Protein AF-M1ZNU7-F1 (afdb_monomer_lite)

Organism: NCBI:txid1232189

Secondary structure (DSSP, 8-state):
------------------SS--EEEEEES-TT-HHHHHTTSTT-TTTTT-TTTTSS-EEEEE-TTHHHH-HHHHHHHHHH---SSS-EEEEEPTTSSS---GGGS-HHHHHHHHHHHHHHHHHHT--EEEEEESS-TT-HHHHHHHHTSTT--EEEEEESS-TTTTTT-EEEETTEEEEE--EEEBTTTB-HHHHHHHHHHHHHTTTT-TTSGGGEEEEEE-TTT--HHHHHHHHHHHHHH--

Sequence (243 aa):
AFPSSPMAQKSSSNITNKKNVHYVTFIMSDGDNQQWNLGTNYGSPKWYGSPYRGNFNLGWSLSPSLYYLAPTVFNLYYKSASHGSTNDYFIVSPSGNGYMYPSKYDKNALGAYINTLDDYMKKVDEKYVAIIDDSSFYNNKLWDNFTAKPNIQGLFYLDYRKHNNYHGEIIWSNNKPIVSCRDLLWNNLESEDELVKNINKRINSGETDIHNPNSYTFVYVHVWSKNLNNIEDTVNKLKKILK

Foldseek 3Di:
DPDLFFAEADDDPPDDPDFLAQAEAEEEADQLPVCCLVPAACCPCFHNVPPCQQVAAHEYAHALLCSVVPVPSVCSCRVSWHDDPYTYDYAHHEAFNHHDALVPDDPVCSLVRLVVRLVSCRRHVHAEGEYEHAPCLVVLVSCLSNLVRPSHQEYEAAYNVGGQPVQQDWDDHVNHIHTGANEEPDPPGDALVRVLVVLVVLSVVSLRGPVDSSSYHYYYYHSVGHGSVRVVVSVVSNVVVVD

InterPro domains:
  IPR025832 GxGYxYP putative glycoside hydrolase, C-terminal [PF14323] (20-240)
  IPR038410 GxGYxYP putative glycoside hydrolase, C-terminal domain superfamily [G3DSA:3.20.20.490] (6-243)

Structure (mmCIF, N/CA/C/O backbone):
data_AF-M1ZNU7-F1
#
_entry.id   AF-M1ZNU7-F1
#
loop_
_atom_site.group_PDB
_atom_site.id
_atom_site.type_symbol
_atom_site.label_atom_id
_atom_site.label_alt_id
_atom_site.label_comp_id
_atom_site.label_asym_id
_atom_site.label_entity_id
_atom_site.label_seq_id
_atom_site.pdbx_PDB_ins_code
_atom_site.Cartn_x
_atom_site.Cartn_y
_atom_site.Cartn_z
_atom_site.occupancy
_atom_site.B_iso_or_equiv
_atom_site.auth_seq_id
_atom_site.auth_comp_id
_atom_site.auth_asym_id
_atom_site.auth_atom_id
_atom_site.pdbx_PDB_model_num
ATOM 1 N N . ALA A 1 1 ? 30.200 -3.872 -8.885 1.00 63.66 1 ALA A N 1
ATOM 2 C CA . ALA A 1 1 ? 28.886 -3.581 -8.274 1.00 63.66 1 ALA A CA 1
ATOM 3 C C . ALA A 1 1 ? 28.689 -4.505 -7.075 1.00 63.66 1 ALA A C 1
ATOM 5 O O . ALA A 1 1 ? 29.215 -5.614 -7.118 1.00 63.66 1 ALA A O 1
ATOM 6 N N . PHE A 1 2 ? 27.991 -4.072 -6.018 1.00 67.69 2 PHE A N 1
ATOM 7 C CA . PHE A 1 2 ? 27.570 -4.992 -4.950 1.00 67.69 2 PHE A CA 1
ATOM 8 C C . PHE A 1 2 ? 26.665 -6.083 -5.555 1.00 67.69 2 PHE A C 1
ATOM 10 O O . PHE A 1 2 ? 25.845 -5.751 -6.412 1.00 67.69 2 PHE A O 1
ATOM 17 N N . PRO A 1 3 ? 26.812 -7.364 -5.174 1.00 76.06 3 PRO A N 1
ATOM 18 C CA . PRO A 1 3 ? 26.020 -8.432 -5.768 1.00 76.06 3 PRO A CA 1
ATOM 19 C C . PRO A 1 3 ? 24.553 -8.334 -5.331 1.00 76.06 3 PRO A C 1
ATOM 21 O O . PRO A 1 3 ? 24.245 -8.407 -4.142 1.00 76.06 3 PRO A O 1
ATOM 24 N N . SER A 1 4 ? 23.648 -8.228 -6.300 1.00 80.88 4 SER A N 1
ATOM 25 C CA . SER A 1 4 ? 22.203 -8.349 -6.094 1.00 80.88 4 SER A CA 1
ATOM 26 C C . SER A 1 4 ? 21.821 -9.833 -6.157 1.00 80.88 4 SER A C 1
ATOM 28 O O . SER A 1 4 ? 21.692 -10.411 -7.236 1.00 80.88 4 SER A O 1
ATOM 30 N N . SER A 1 5 ? 21.704 -10.478 -4.992 1.00 86.62 5 SER A N 1
ATOM 31 C CA . SER A 1 5 ? 21.210 -11.864 -4.869 1.00 86.62 5 SER A CA 1
ATOM 32 C C . SER A 1 5 ? 19.702 -11.862 -4.633 1.00 86.62 5 SER A C 1
ATOM 34 O O . SER A 1 5 ? 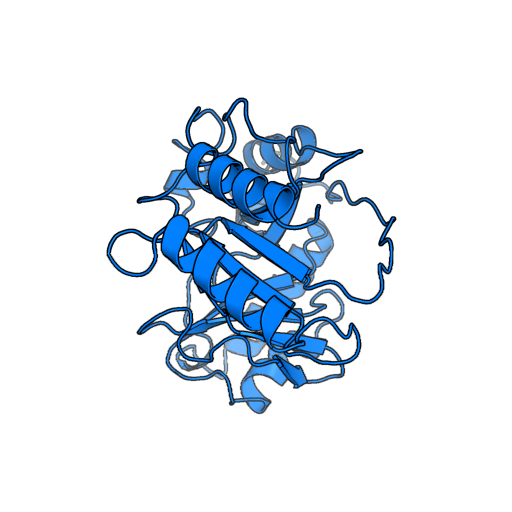19.231 -10.913 -4.012 1.00 86.62 5 SER A O 1
ATOM 36 N N . PRO A 1 6 ? 18.916 -12.834 -5.131 1.00 92.12 6 PRO A N 1
ATOM 37 C CA . PRO A 1 6 ? 17.484 -12.883 -4.844 1.00 92.12 6 PRO A CA 1
ATOM 38 C C . PRO A 1 6 ? 17.207 -12.842 -3.338 1.00 92.12 6 PRO A C 1
ATOM 40 O O . PRO A 1 6 ? 17.932 -13.450 -2.549 1.00 92.12 6 PRO A O 1
ATOM 43 N N . MET A 1 7 ? 16.167 -12.116 -2.953 1.00 92.75 7 MET A N 1
ATOM 44 C CA . MET A 1 7 ? 15.778 -11.862 -1.576 1.00 92.75 7 MET A CA 1
ATOM 45 C C . MET A 1 7 ? 14.346 -12.327 -1.361 1.00 92.75 7 MET A C 1
ATOM 47 O O . MET A 1 7 ? 13.485 -12.099 -2.201 1.00 92.75 7 MET A O 1
ATOM 51 N N . ALA A 1 8 ? 14.102 -12.972 -0.225 1.00 93.94 8 ALA A N 1
ATOM 52 C CA . ALA A 1 8 ? 12.761 -13.323 0.217 1.00 93.94 8 ALA A CA 1
ATOM 53 C C . ALA A 1 8 ? 12.373 -12.412 1.382 1.00 93.94 8 ALA A C 1
ATOM 55 O O . ALA A 1 8 ? 13.175 -12.216 2.305 1.00 93.94 8 ALA A O 1
ATOM 56 N N . GLN A 1 9 ? 11.160 -11.863 1.349 1.00 93.94 9 GLN A N 1
ATOM 57 C CA . GLN A 1 9 ? 10.642 -11.113 2.485 1.00 93.94 9 GLN A CA 1
ATOM 58 C C . GLN A 1 9 ? 10.210 -12.070 3.598 1.00 93.94 9 GLN A C 1
ATOM 60 O O . GLN A 1 9 ? 9.794 -13.208 3.360 1.00 93.94 9 GLN A O 1
ATOM 65 N N . LYS A 1 10 ? 10.293 -11.612 4.849 1.00 91.44 10 LYS A N 1
ATOM 66 C CA . LYS A 1 10 ? 9.770 -12.388 5.977 1.00 91.44 10 LYS A CA 1
ATOM 67 C C . LYS A 1 10 ? 8.249 -12.347 5.905 1.00 91.44 10 LYS A C 1
ATOM 69 O O . LYS A 1 10 ? 7.654 -11.297 6.100 1.00 91.44 10 LYS A O 1
ATOM 74 N N . SER A 1 11 ? 7.618 -13.481 5.634 1.00 78.06 11 SER A N 1
ATOM 75 C CA . SER A 1 11 ? 6.162 -13.594 5.642 1.00 78.06 11 SER A CA 1
ATOM 76 C C . SER A 1 11 ? 5.729 -14.703 6.594 1.00 78.06 11 SER A C 1
ATOM 78 O O . SER A 1 11 ? 6.332 -15.775 6.634 1.00 78.06 11 SER A O 1
ATOM 80 N N . SER A 1 12 ? 4.690 -14.444 7.392 1.00 69.69 12 SER A N 1
ATOM 81 C CA . SER A 1 12 ? 4.023 -15.483 8.179 1.00 69.69 12 SER A CA 1
ATOM 82 C C . SER A 1 12 ? 2.744 -15.908 7.462 1.00 69.69 12 SER A C 1
ATOM 84 O O . SER A 1 12 ? 1.901 -15.063 7.162 1.00 69.69 12 SER A O 1
ATOM 86 N N . SER A 1 13 ? 2.565 -17.205 7.233 1.00 59.66 13 SER A N 1
ATOM 87 C CA . SER A 1 13 ? 1.393 -17.775 6.553 1.00 59.66 13 SER A CA 1
ATOM 88 C C . SER A 1 13 ? 0.215 -18.093 7.484 1.00 59.66 13 SER A C 1
ATOM 90 O O . SER A 1 13 ? -0.786 -18.651 7.036 1.00 59.66 13 SER A O 1
ATOM 92 N N . ASN A 1 14 ? 0.290 -17.728 8.768 1.00 62.50 14 ASN A N 1
ATOM 93 C CA . ASN A 1 14 ? -0.763 -18.024 9.741 1.00 62.50 14 ASN A CA 1
ATOM 94 C C . ASN A 1 14 ? -1.936 -17.041 9.623 1.00 62.50 14 ASN A C 1
ATOM 96 O O . ASN A 1 14 ? -2.169 -16.206 10.498 1.00 62.50 14 ASN A O 1
ATOM 100 N N . ILE A 1 15 ? -2.700 -17.153 8.537 1.00 66.88 15 ILE A N 1
ATOM 101 C CA . ILE A 1 15 ? -3.972 -16.447 8.385 1.00 66.88 15 ILE A CA 1
ATOM 102 C C . ILE A 1 15 ? -4.995 -17.141 9.285 1.00 66.88 15 ILE A C 1
ATOM 104 O O . ILE A 1 15 ? -5.501 -18.219 8.978 1.00 66.88 15 ILE A O 1
ATOM 108 N N . THR A 1 16 ? -5.308 -16.532 10.428 1.00 68.69 16 THR A N 1
ATOM 109 C CA . THR A 1 16 ? -6.455 -16.967 11.230 1.00 68.69 16 THR A CA 1
ATOM 110 C C . THR A 1 16 ? -7.719 -16.396 10.591 1.00 68.69 16 THR A C 1
ATOM 112 O O . THR A 1 16 ? -7.984 -15.195 10.694 1.00 68.69 16 THR A O 1
ATOM 115 N N . ASN A 1 17 ? -8.505 -17.250 9.929 1.00 74.62 17 ASN A N 1
ATOM 116 C CA . ASN A 1 17 ? -9.824 -16.891 9.401 1.00 74.62 17 ASN A CA 1
ATOM 117 C C . ASN A 1 17 ? -10.815 -16.728 10.559 1.00 74.62 17 ASN A C 1
ATOM 119 O O . ASN A 1 17 ? -11.587 -17.632 10.885 1.00 74.62 17 ASN A O 1
ATOM 123 N N . LYS A 1 18 ? -10.757 -15.571 11.218 1.00 87.31 18 LYS A N 1
ATOM 124 C CA . LYS A 1 18 ? -11.746 -15.171 12.211 1.00 87.31 18 LYS A CA 1
ATOM 125 C C . LYS A 1 18 ? -13.029 -14.821 11.465 1.00 87.31 18 LYS A C 1
ATOM 127 O O . LYS A 1 18 ? -13.019 -14.007 10.553 1.00 87.31 18 LYS A O 1
ATOM 132 N N . LYS A 1 19 ? -14.128 -15.468 11.841 1.00 89.62 19 LYS A N 1
ATOM 133 C CA . LYS A 1 19 ? -15.465 -15.128 11.341 1.00 89.62 19 LYS A CA 1
ATOM 134 C C . LYS A 1 19 ? -16.020 -13.943 12.126 1.00 89.62 19 LYS A C 1
ATOM 136 O O . LYS A 1 19 ? -15.622 -13.746 13.273 1.00 89.62 19 LYS A O 1
ATOM 141 N N . ASN A 1 20 ? -16.973 -13.222 11.537 1.00 91.81 20 ASN A N 1
ATOM 142 C CA . ASN A 1 20 ? -17.677 -12.104 12.172 1.00 91.81 20 ASN A CA 1
ATOM 143 C C . ASN A 1 20 ? -16.723 -10.986 12.626 1.00 91.81 20 ASN A C 1
ATOM 145 O O . ASN A 1 20 ? -16.854 -10.449 13.725 1.00 91.81 20 ASN A O 1
ATOM 149 N N . VAL A 1 21 ? -15.746 -10.644 11.783 1.00 93.31 21 VAL A N 1
ATOM 150 C CA . VAL A 1 21 ? -14.809 -9.540 12.023 1.00 93.31 21 VAL A CA 1
ATOM 151 C C . VAL A 1 21 ? -14.714 -8.648 10.794 1.00 93.31 21 VAL A C 1
ATOM 153 O O . VAL A 1 21 ? -14.898 -9.100 9.668 1.00 93.31 21 VAL A O 1
ATOM 156 N N . HIS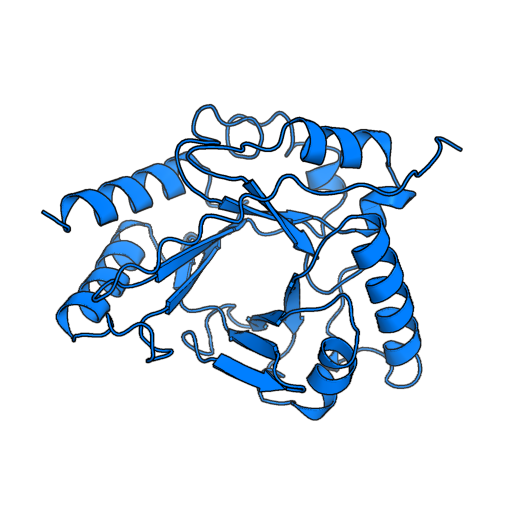 A 1 22 ? -14.376 -7.384 11.020 1.00 95.69 22 HIS A N 1
ATOM 157 C CA . HIS A 1 22 ? -13.994 -6.463 9.959 1.00 95.69 22 HIS A CA 1
ATOM 158 C C . HIS A 1 22 ? -12.465 -6.433 9.850 1.00 95.69 22 HIS A C 1
ATOM 160 O O . HIS A 1 22 ? -11.776 -6.138 10.831 1.00 95.69 22 HIS A O 1
ATOM 166 N N . TYR A 1 23 ? -11.923 -6.769 8.683 1.00 96.25 23 TYR A N 1
ATOM 167 C CA . TYR A 1 23 ? -10.482 -6.816 8.453 1.00 96.25 23 TYR A CA 1
ATOM 168 C C . TYR A 1 23 ? -9.954 -5.440 8.055 1.00 96.25 23 TYR A C 1
ATOM 170 O O . TYR A 1 23 ? -10.482 -4.797 7.152 1.00 96.25 23 TYR A O 1
ATOM 178 N N . VAL A 1 24 ? -8.877 -5.003 8.705 1.00 97.38 24 VAL A N 1
ATOM 179 C CA . VAL A 1 24 ? -8.227 -3.717 8.432 1.00 97.38 24 VAL A CA 1
ATOM 180 C C . VAL A 1 24 ? -6.754 -3.957 8.133 1.00 97.38 24 VAL A C 1
ATOM 182 O O . VAL A 1 24 ? -6.086 -4.685 8.869 1.00 97.38 24 VAL A O 1
ATOM 185 N N . THR A 1 25 ? -6.246 -3.332 7.073 1.00 97.50 25 THR A N 1
ATOM 186 C CA . THR A 1 25 ? -4.809 -3.256 6.789 1.00 97.50 25 THR A CA 1
ATOM 187 C C . THR A 1 25 ? -4.370 -1.804 6.651 1.00 97.50 25 THR A C 1
ATOM 189 O O . THR A 1 25 ? -5.127 -0.969 6.154 1.00 97.50 25 THR A O 1
ATOM 192 N N . PHE A 1 26 ? -3.145 -1.513 7.082 1.00 98.69 26 PHE A N 1
ATOM 193 C CA . PHE A 1 26 ? -2.510 -0.203 6.968 1.00 98.69 26 PHE A CA 1
ATOM 194 C C . PHE A 1 26 ? -1.308 -0.321 6.041 1.00 98.69 26 PHE A C 1
ATOM 196 O O . PHE A 1 26 ? -0.507 -1.241 6.205 1.00 98.69 26 PHE A O 1
ATOM 203 N N . ILE A 1 27 ? -1.166 0.609 5.098 1.00 98.75 27 ILE A N 1
ATOM 204 C CA . ILE A 1 27 ? -0.006 0.671 4.203 1.00 98.75 27 ILE A CA 1
ATOM 205 C C . ILE A 1 27 ? 0.616 2.063 4.285 1.00 98.75 27 ILE A C 1
ATOM 207 O O . ILE A 1 27 ? -0.053 3.062 4.022 1.00 98.75 27 ILE A O 1
ATOM 211 N N . MET A 1 28 ? 1.898 2.115 4.645 1.00 98.50 28 MET A N 1
ATOM 212 C CA . MET A 1 28 ? 2.699 3.340 4.668 1.00 98.50 28 MET A CA 1
ATOM 213 C C . MET A 1 28 ? 3.019 3.814 3.247 1.00 98.50 28 MET A C 1
ATOM 215 O O . MET A 1 28 ? 3.477 3.020 2.418 1.00 98.50 28 MET A O 1
ATOM 219 N N . SER A 1 29 ? 2.790 5.102 2.983 1.00 98.25 29 SER A N 1
ATOM 220 C CA . SER A 1 29 ? 3.003 5.744 1.680 1.00 98.25 29 SER A CA 1
ATOM 221 C C . SER A 1 29 ? 4.477 6.012 1.340 1.00 98.25 29 SER A C 1
ATOM 223 O O . SER A 1 29 ? 5.373 5.705 2.124 1.00 98.25 29 SER A O 1
ATOM 225 N N . ASP A 1 30 ? 4.705 6.601 0.160 1.00 97.56 30 ASP A N 1
ATOM 226 C CA . ASP A 1 30 ? 5.963 7.224 -0.296 1.00 97.56 30 ASP A CA 1
ATOM 227 C C . ASP A 1 30 ? 7.173 6.294 -0.491 1.00 97.56 30 ASP A C 1
ATOM 229 O O . ASP A 1 30 ? 8.301 6.756 -0.676 1.00 97.56 30 ASP A O 1
ATOM 233 N N . GLY A 1 31 ? 6.975 4.977 -0.535 1.00 97.38 31 GLY A N 1
ATOM 234 C CA . GLY A 1 31 ? 8.039 4.010 -0.816 1.00 97.38 31 GLY A CA 1
ATOM 235 C C . GLY A 1 31 ? 8.655 4.103 -2.217 1.00 97.38 31 GLY A C 1
ATOM 236 O O . GLY A 1 31 ? 9.666 3.457 -2.498 1.00 97.38 31 GLY A O 1
ATOM 237 N N . ASP A 1 32 ? 8.058 4.868 -3.132 1.00 97.69 32 ASP A N 1
ATOM 238 C CA . ASP A 1 32 ? 8.605 5.217 -4.449 1.00 97.69 32 ASP A CA 1
ATOM 239 C C . ASP A 1 32 ? 9.703 6.287 -4.352 1.00 97.69 32 ASP A C 1
ATOM 241 O O . ASP A 1 32 ? 10.626 6.313 -5.176 1.00 97.69 32 ASP A O 1
ATOM 245 N N . ASN A 1 33 ? 9.677 7.096 -3.290 1.00 97.25 33 ASN A N 1
ATOM 246 C CA . ASN A 1 33 ? 10.630 8.163 -3.049 1.00 97.25 33 ASN A CA 1
ATOM 247 C C . ASN A 1 33 ? 11.961 7.618 -2.505 1.00 97.25 33 ASN A C 1
ATOM 249 O O . ASN A 1 33 ? 12.146 7.378 -1.308 1.00 97.25 33 ASN A O 1
ATOM 253 N N . GLN A 1 34 ? 12.946 7.491 -3.396 1.00 95.75 34 GLN A N 1
ATOM 254 C CA . GLN A 1 34 ? 14.269 6.978 -3.035 1.00 95.75 34 GLN A CA 1
ATOM 255 C C . GLN A 1 34 ? 15.010 7.876 -2.037 1.00 95.75 34 GLN A C 1
ATOM 257 O O . GLN A 1 34 ? 15.764 7.360 -1.218 1.00 95.75 34 GLN A O 1
ATOM 262 N N . GLN A 1 35 ? 14.771 9.194 -2.034 1.00 96.00 35 GLN A N 1
ATOM 263 C CA . GLN A 1 35 ? 15.365 10.089 -1.034 1.00 96.00 35 GLN A CA 1
ATOM 264 C C . GLN A 1 35 ? 14.886 9.735 0.377 1.00 96.00 35 GLN A C 1
ATOM 266 O O . GLN A 1 35 ? 15.660 9.796 1.331 1.00 96.00 35 GLN A O 1
ATOM 271 N N . TRP A 1 36 ? 13.618 9.351 0.522 1.00 96.69 36 TRP A N 1
ATOM 272 C CA . TRP A 1 36 ? 13.076 8.934 1.809 1.00 96.69 36 TRP A CA 1
ATOM 273 C C . TRP A 1 36 ? 13.643 7.577 2.236 1.00 96.69 36 TRP A C 1
ATOM 275 O O . TRP A 1 36 ? 14.168 7.460 3.346 1.00 96.69 36 TRP A O 1
ATOM 285 N N . ASN A 1 37 ? 13.642 6.593 1.328 1.00 96.44 37 ASN A N 1
ATOM 286 C CA . ASN A 1 37 ? 14.163 5.247 1.590 1.00 96.44 37 ASN A CA 1
ATOM 287 C C . ASN A 1 37 ? 15.656 5.234 1.949 1.00 96.44 37 ASN A C 1
ATOM 289 O O . ASN A 1 37 ? 16.057 4.501 2.855 1.00 96.44 37 ASN A O 1
ATOM 293 N N . LEU A 1 38 ? 16.467 6.029 1.242 1.00 96.50 38 LEU A N 1
ATOM 294 C CA . LEU A 1 38 ? 17.917 6.142 1.440 1.00 96.50 38 LEU A CA 1
ATOM 295 C C . LEU A 1 38 ? 18.300 7.129 2.550 1.00 96.50 38 LEU A C 1
ATOM 297 O O . LEU A 1 38 ? 19.444 7.132 2.998 1.00 96.50 38 LEU A O 1
ATOM 301 N N . GLY A 1 39 ? 17.367 7.989 2.953 1.00 95.44 39 GLY A N 1
ATOM 302 C CA . GLY A 1 39 ? 17.594 9.060 3.909 1.00 95.44 39 GLY A CA 1
ATOM 303 C C . GLY A 1 39 ? 16.881 8.808 5.229 1.00 95.44 39 GLY A C 1
ATOM 304 O O . GLY A 1 39 ? 17.301 8.001 6.055 1.00 95.44 39 GLY A O 1
ATOM 305 N N . THR A 1 40 ? 15.818 9.572 5.464 1.00 93.75 40 THR A N 1
ATOM 306 C CA . THR A 1 40 ? 15.243 9.744 6.800 1.00 93.75 40 THR A CA 1
ATOM 307 C C . THR A 1 40 ? 14.341 8.602 7.257 1.00 93.75 40 THR A C 1
ATOM 309 O O . THR A 1 40 ? 14.003 8.582 8.434 1.00 93.75 40 THR A O 1
ATOM 312 N N . ASN A 1 41 ? 13.941 7.654 6.404 1.00 97.31 41 ASN A N 1
ATOM 313 C CA . ASN A 1 41 ? 12.986 6.618 6.803 1.00 97.31 41 ASN A CA 1
ATOM 314 C C . ASN A 1 41 ? 13.569 5.607 7.809 1.00 97.31 41 ASN A C 1
ATOM 316 O O . ASN A 1 41 ? 13.102 5.529 8.948 1.00 97.31 41 ASN A O 1
ATOM 320 N N . TYR A 1 42 ? 14.609 4.866 7.404 1.00 97.38 42 TYR A N 1
ATOM 321 C CA . TYR A 1 42 ? 15.082 3.658 8.097 1.00 97.38 42 TYR A CA 1
ATOM 322 C C . TYR A 1 42 ? 15.349 3.856 9.598 1.00 97.38 42 TYR A C 1
ATOM 324 O O . TYR A 1 42 ? 14.925 3.048 10.420 1.00 97.38 42 TYR A O 1
ATOM 332 N N . GLY A 1 43 ? 16.050 4.935 9.959 1.00 96.81 43 GLY A N 1
ATOM 333 C CA . GLY A 1 43 ? 16.434 5.232 11.343 1.00 96.81 43 GLY A CA 1
ATOM 334 C C . GLY A 1 43 ? 15.482 6.165 12.094 1.00 96.81 43 GLY A C 1
ATOM 335 O O . GLY A 1 43 ? 15.742 6.484 13.252 1.00 96.81 43 GLY A O 1
ATOM 336 N N . SER A 1 44 ? 14.410 6.656 11.465 1.00 97.69 44 SER A N 1
ATOM 337 C CA . SER A 1 44 ? 13.547 7.657 12.096 1.00 97.69 44 SER A CA 1
ATOM 338 C C . SER A 1 44 ? 12.657 7.039 13.173 1.00 97.69 44 SER A C 1
ATOM 340 O O . SER A 1 44 ? 11.915 6.101 12.873 1.00 97.69 44 SER A O 1
ATOM 342 N N . PRO A 1 45 ? 12.600 7.625 14.386 1.00 97.81 45 PRO A N 1
ATOM 343 C CA . PRO A 1 45 ? 11.693 7.170 15.439 1.00 97.81 45 PRO A CA 1
ATOM 344 C C . PRO A 1 45 ? 10.211 7.410 15.099 1.00 97.81 45 PRO A C 1
ATOM 346 O O . PRO A 1 45 ? 9.330 6.923 15.805 1.00 97.81 45 PRO A O 1
ATOM 349 N N . LYS A 1 46 ? 9.917 8.153 14.021 1.00 97.75 46 LYS A N 1
ATOM 350 C CA . LYS A 1 46 ? 8.553 8.360 13.516 1.00 97.75 46 LYS A CA 1
ATOM 351 C C . LYS A 1 46 ? 8.070 7.191 12.651 1.00 97.75 46 LYS A C 1
ATOM 353 O O . LYS A 1 46 ? 6.877 6.901 12.642 1.00 97.75 46 LYS A O 1
ATOM 358 N N . TRP A 1 47 ? 8.974 6.551 11.908 1.00 97.94 47 TRP A N 1
ATOM 359 C CA . TRP A 1 47 ? 8.626 5.582 10.866 1.00 97.94 47 TRP A CA 1
ATOM 360 C C . TRP A 1 47 ? 9.295 4.235 11.125 1.00 97.94 47 TRP A C 1
ATOM 362 O O . TRP A 1 47 ? 9.014 3.599 12.136 1.00 97.94 47 TRP A O 1
ATOM 372 N N . TYR A 1 48 ? 10.176 3.788 10.233 1.00 98.06 48 TYR A N 1
ATOM 373 C CA . TYR A 1 48 ? 10.739 2.447 10.283 1.00 98.06 48 TYR A CA 1
ATOM 374 C C . TYR A 1 48 ? 11.638 2.204 11.514 1.00 98.06 48 TYR A C 1
ATOM 376 O O . TYR A 1 48 ? 11.744 1.082 12.003 1.00 98.06 48 TYR A O 1
ATOM 384 N N . GLY A 1 49 ? 12.231 3.255 12.084 1.00 97.69 49 GLY A N 1
ATOM 385 C CA . GLY A 1 49 ? 12.983 3.194 13.342 1.00 97.69 49 GLY A CA 1
ATOM 386 C C . GLY A 1 49 ? 12.130 3.377 14.605 1.00 97.69 49 GLY A C 1
ATOM 387 O O . GLY A 1 49 ? 12.688 3.519 15.691 1.00 97.69 49 GLY A O 1
ATOM 388 N N . SER A 1 50 ? 10.799 3.437 14.491 1.00 98.19 50 SER A N 1
ATOM 389 C CA . SER A 1 50 ? 9.911 3.673 15.634 1.00 98.19 50 SER A CA 1
ATOM 390 C C . SER A 1 50 ? 9.933 2.515 16.640 1.00 98.19 50 SER A C 1
ATOM 392 O O . SER A 1 50 ? 9.870 1.356 16.221 1.00 98.19 50 SER A O 1
ATOM 394 N N . PRO A 1 51 ? 9.913 2.794 17.961 1.00 96.88 51 PRO A N 1
ATOM 395 C CA . PRO A 1 51 ? 9.795 1.754 18.986 1.00 96.88 51 PRO A CA 1
ATOM 396 C C . PRO A 1 51 ? 8.445 1.019 18.959 1.00 96.88 51 PRO A C 1
ATOM 398 O O . PRO A 1 51 ? 8.316 -0.025 19.589 1.00 96.88 51 PRO A O 1
ATOM 401 N N . TYR A 1 52 ? 7.447 1.543 18.240 1.00 97.12 52 TYR A N 1
ATOM 402 C CA . TYR A 1 52 ? 6.134 0.911 18.086 1.00 97.12 52 TYR A CA 1
ATOM 403 C C . TYR A 1 52 ? 6.065 -0.070 16.906 1.00 97.12 52 TYR A C 1
ATOM 405 O O . TYR A 1 52 ? 5.078 -0.799 16.768 1.00 97.12 52 TYR A O 1
ATOM 413 N N . ARG A 1 53 ? 7.093 -0.114 16.041 1.00 96.38 53 ARG A N 1
ATOM 414 C CA . ARG A 1 53 ? 7.143 -1.081 14.936 1.00 96.38 53 ARG A CA 1
ATOM 415 C C . ARG A 1 53 ? 7.221 -2.495 15.513 1.00 96.38 53 ARG A C 1
ATOM 417 O O . ARG A 1 53 ? 8.080 -2.788 16.336 1.00 96.38 53 ARG A O 1
ATOM 424 N N . GLY A 1 54 ? 6.312 -3.366 15.077 1.00 94.69 54 GLY A N 1
ATOM 425 C CA . GLY A 1 54 ? 6.155 -4.718 15.623 1.00 94.69 54 GLY A CA 1
ATOM 426 C C . GLY A 1 54 ? 5.102 -4.861 16.733 1.00 94.69 54 GLY A C 1
ATOM 427 O O . GLY A 1 54 ? 4.849 -5.978 17.188 1.00 94.69 54 GLY A O 1
ATOM 428 N N . ASN A 1 55 ? 4.408 -3.784 17.121 1.00 95.75 55 ASN A N 1
ATOM 429 C CA . ASN A 1 55 ? 3.226 -3.876 17.995 1.00 95.75 55 ASN A CA 1
ATOM 430 C C . ASN A 1 55 ? 1.935 -4.232 17.225 1.00 95.75 55 ASN A C 1
ATOM 432 O O . ASN A 1 55 ? 0.925 -4.625 17.821 1.00 95.75 55 ASN A O 1
ATOM 436 N N . PHE A 1 56 ? 1.946 -4.091 15.898 1.00 95.56 56 PHE A N 1
ATOM 437 C CA . PHE A 1 56 ? 0.828 -4.349 14.988 1.00 95.56 56 PHE A CA 1
ATOM 438 C C . PHE A 1 56 ? 1.345 -4.729 13.593 1.00 95.56 56 PHE A C 1
ATOM 440 O O . PHE A 1 56 ? 2.497 -4.459 13.262 1.00 95.56 56 PHE A O 1
ATOM 447 N N . ASN A 1 57 ? 0.495 -5.375 12.787 1.00 95.25 57 ASN A N 1
ATOM 448 C CA . ASN A 1 57 ? 0.816 -5.677 11.390 1.00 95.25 57 ASN A CA 1
ATOM 449 C C . ASN A 1 57 ? 0.829 -4.385 10.568 1.00 95.25 57 ASN A C 1
ATOM 451 O O . ASN A 1 57 ? -0.099 -3.583 10.696 1.00 95.25 57 ASN A O 1
ATOM 455 N N . LEU A 1 58 ? 1.839 -4.209 9.719 1.00 97.50 58 LEU A N 1
ATOM 456 C CA . LEU A 1 58 ? 1.996 -3.000 8.917 1.00 97.50 58 LEU A CA 1
ATOM 457 C C . LEU A 1 58 ? 2.529 -3.320 7.519 1.00 97.50 58 LEU A C 1
ATOM 459 O O . LEU A 1 58 ? 3.541 -4.000 7.358 1.00 97.50 58 LEU A O 1
ATOM 463 N N . GLY A 1 59 ? 1.848 -2.799 6.502 1.00 98.12 59 GLY A N 1
ATOM 464 C CA . GLY A 1 59 ? 2.349 -2.760 5.139 1.00 98.12 59 GLY A CA 1
ATOM 465 C C . GLY A 1 59 ? 3.288 -1.572 4.938 1.00 98.12 59 GLY A C 1
ATOM 466 O O . GLY A 1 59 ? 2.974 -0.448 5.331 1.00 98.12 59 GLY A O 1
ATOM 467 N N . TRP A 1 60 ? 4.411 -1.805 4.273 1.00 98.44 60 TRP A N 1
ATOM 468 C CA . TRP A 1 60 ? 5.327 -0.768 3.814 1.00 98.44 60 TRP A CA 1
ATOM 469 C C . TRP A 1 60 ? 5.369 -0.784 2.296 1.00 98.44 60 TRP A C 1
ATOM 471 O O . TRP A 1 60 ? 5.585 -1.834 1.692 1.00 98.44 60 TRP A O 1
ATOM 481 N N . SER A 1 61 ? 5.184 0.375 1.671 1.00 97.81 61 SER A N 1
ATOM 482 C CA . SER A 1 61 ? 5.565 0.513 0.273 1.00 97.81 61 SER A CA 1
ATOM 483 C C . SER A 1 61 ? 7.090 0.630 0.178 1.00 97.81 61 SER A C 1
ATOM 485 O O . SER A 1 61 ? 7.720 1.346 0.958 1.00 97.81 61 SER A O 1
ATOM 487 N N . LEU A 1 62 ? 7.696 -0.096 -0.757 1.00 97.81 62 LEU A N 1
ATOM 488 C CA . LEU A 1 62 ? 9.122 -0.033 -1.062 1.00 97.81 62 LEU A CA 1
ATOM 489 C C . LEU A 1 62 ? 9.292 -0.306 -2.554 1.00 97.81 62 LEU A C 1
ATOM 491 O O . LEU A 1 62 ? 8.718 -1.250 -3.083 1.00 97.81 62 LEU A O 1
ATOM 495 N N . SER A 1 63 ? 10.037 0.540 -3.265 1.00 96.12 63 SER A N 1
ATOM 496 C CA . SER A 1 63 ? 10.247 0.295 -4.692 1.00 96.12 63 SER A CA 1
ATOM 497 C C . SER A 1 63 ? 11.224 -0.866 -4.895 1.00 96.12 63 SER A C 1
ATOM 499 O O . SER A 1 63 ? 12.355 -0.787 -4.399 1.00 96.12 63 SER A O 1
ATOM 501 N N . PRO A 1 64 ? 10.880 -1.881 -5.705 1.00 96.31 64 PRO A N 1
ATOM 502 C CA . PRO A 1 64 ? 11.792 -2.975 -6.002 1.00 96.31 64 PRO A CA 1
ATOM 503 C C . PRO A 1 64 ? 13.004 -2.503 -6.817 1.00 96.31 64 PRO A C 1
ATOM 505 O O . PRO A 1 64 ? 14.037 -3.159 -6.810 1.00 96.31 64 PRO A O 1
ATOM 508 N N . SER A 1 65 ? 12.965 -1.327 -7.457 1.00 94.38 65 SER A N 1
ATOM 509 C CA . SER A 1 65 ? 14.147 -0.737 -8.106 1.00 94.38 65 SER A CA 1
ATOM 510 C C . SER A 1 65 ? 15.286 -0.432 -7.132 1.00 94.38 65 SER A C 1
ATOM 512 O O . SER A 1 65 ? 16.457 -0.459 -7.524 1.00 94.38 65 SER A O 1
ATOM 514 N N . LEU A 1 66 ? 14.978 -0.200 -5.851 1.00 94.62 66 LEU A N 1
ATOM 515 C CA . LEU A 1 66 ? 15.986 0.018 -4.815 1.00 94.62 66 LEU A CA 1
ATOM 516 C C . LEU A 1 66 ? 16.921 -1.196 -4.660 1.00 94.62 66 LEU A C 1
ATOM 518 O O . LEU A 1 66 ? 18.088 -1.026 -4.312 1.00 94.62 66 LEU A O 1
ATOM 522 N N . TYR A 1 67 ? 16.460 -2.400 -5.009 1.00 93.56 67 TYR A N 1
ATOM 523 C CA . TYR A 1 67 ? 17.270 -3.619 -5.057 1.00 93.56 67 TYR A CA 1
ATOM 524 C C . TYR A 1 67 ? 18.491 -3.516 -5.987 1.00 93.56 67 TYR A C 1
ATOM 526 O O . TYR A 1 67 ? 19.548 -4.073 -5.686 1.00 93.56 67 TYR A O 1
ATOM 534 N N . TYR A 1 68 ? 18.376 -2.789 -7.102 1.00 92.75 68 TYR A N 1
ATOM 535 C CA . TYR A 1 68 ? 19.493 -2.555 -8.023 1.00 92.75 68 TYR A CA 1
ATOM 536 C C . TYR A 1 68 ? 20.221 -1.239 -7.742 1.00 92.75 68 TYR A C 1
ATOM 538 O O . TYR A 1 68 ? 21.434 -1.165 -7.931 1.00 92.75 68 TYR A O 1
ATOM 546 N N . LEU A 1 69 ? 19.506 -0.212 -7.273 1.00 93.88 69 LEU A N 1
ATOM 547 C CA . LEU A 1 69 ? 20.088 1.105 -6.995 1.00 93.88 69 LEU A CA 1
ATOM 548 C C . LEU A 1 69 ? 20.941 1.113 -5.718 1.00 93.88 69 LEU A C 1
ATOM 550 O O . LEU A 1 69 ? 22.028 1.686 -5.702 1.00 93.88 69 LEU A O 1
ATOM 554 N N . ALA A 1 70 ? 20.460 0.475 -4.650 1.00 95.00 70 ALA A N 1
ATOM 555 C CA . ALA A 1 70 ? 21.129 0.403 -3.355 1.00 95.00 70 ALA A CA 1
ATOM 556 C C . ALA A 1 70 ? 20.824 -0.939 -2.653 1.00 95.00 70 ALA A C 1
ATOM 558 O O . ALA A 1 70 ? 20.132 -0.965 -1.628 1.00 95.00 70 ALA A O 1
ATOM 559 N N . PRO A 1 71 ? 21.365 -2.067 -3.161 1.00 94.12 71 PRO A N 1
ATOM 560 C CA . PRO A 1 71 ? 21.079 -3.413 -2.646 1.00 94.12 71 PRO A CA 1
ATOM 561 C C . PRO A 1 71 ? 21.361 -3.568 -1.148 1.00 94.12 71 PRO A C 1
ATOM 563 O O . PRO A 1 71 ? 20.667 -4.304 -0.449 1.00 94.12 71 PRO A O 1
ATOM 566 N N . THR A 1 72 ? 22.366 -2.860 -0.627 1.00 94.00 72 THR A N 1
ATOM 567 C CA . THR A 1 72 ? 22.693 -2.874 0.803 1.00 94.00 72 THR A CA 1
ATOM 568 C C . THR A 1 72 ? 21.584 -2.249 1.644 1.00 94.00 72 THR A C 1
ATOM 570 O O . THR A 1 72 ? 21.239 -2.810 2.679 1.00 94.00 72 THR A O 1
ATOM 573 N N . VAL A 1 73 ? 20.984 -1.145 1.190 1.00 95.25 73 VAL A N 1
ATOM 574 C CA . VAL A 1 73 ? 19.872 -0.480 1.885 1.00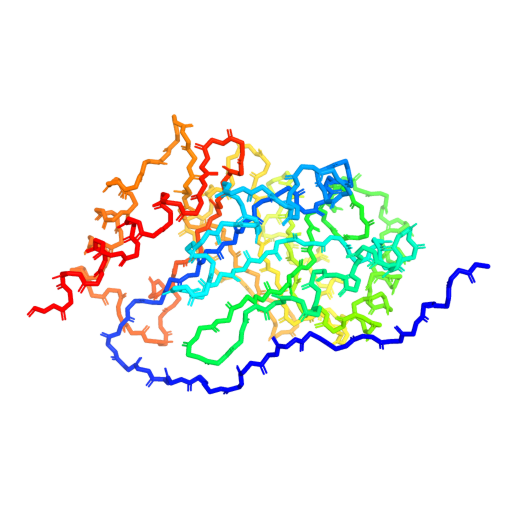 95.25 73 VAL A CA 1
ATOM 575 C C . VAL A 1 73 ? 18.595 -1.306 1.778 1.00 95.25 73 VAL A C 1
ATOM 577 O O . VAL A 1 73 ? 17.936 -1.520 2.791 1.00 95.25 73 VAL A O 1
ATOM 580 N N . PHE A 1 74 ? 18.284 -1.847 0.597 1.00 96.06 74 PHE A N 1
ATOM 581 C CA . PHE A 1 74 ? 17.149 -2.761 0.432 1.00 96.06 74 PHE A CA 1
ATOM 582 C C . PHE A 1 74 ? 17.240 -3.947 1.411 1.00 96.06 74 PHE A C 1
ATOM 584 O O . PHE A 1 74 ? 16.292 -4.262 2.132 1.00 96.06 74 PHE A O 1
ATOM 591 N N . ASN A 1 75 ? 18.432 -4.545 1.526 1.00 95.00 75 ASN A N 1
ATOM 592 C CA . ASN A 1 75 ? 18.694 -5.623 2.474 1.00 95.00 75 ASN A CA 1
ATOM 593 C C . ASN A 1 75 ? 18.530 -5.211 3.942 1.00 95.00 75 ASN A C 1
ATOM 595 O O . ASN A 1 75 ? 18.075 -6.023 4.748 1.00 95.00 75 ASN A O 1
ATOM 599 N N . LEU A 1 76 ? 18.845 -3.966 4.309 1.00 95.56 76 LEU A N 1
ATOM 600 C CA . LEU A 1 76 ? 18.614 -3.482 5.671 1.00 95.56 76 LEU A CA 1
ATOM 601 C C . LEU A 1 76 ? 17.127 -3.512 6.039 1.00 95.56 76 LEU A C 1
ATOM 603 O O . LEU A 1 76 ? 16.801 -4.012 7.119 1.00 95.56 76 LEU A O 1
ATOM 607 N N . TYR A 1 77 ? 16.230 -3.060 5.155 1.00 97.25 77 TYR A N 1
ATOM 608 C CA . TYR A 1 77 ? 14.781 -3.134 5.387 1.00 97.25 77 TYR A CA 1
ATOM 609 C C . TYR A 1 77 ? 14.336 -4.586 5.602 1.00 97.25 77 TYR A C 1
ATOM 611 O O . TYR A 1 77 ? 13.826 -4.926 6.668 1.00 97.25 77 TYR A O 1
ATOM 619 N N . TYR A 1 78 ? 14.643 -5.486 4.667 1.00 96.62 78 TYR A N 1
ATOM 620 C CA . TYR A 1 78 ? 14.201 -6.885 4.746 1.00 96.62 78 TYR A CA 1
ATOM 621 C C . TYR A 1 78 ? 14.752 -7.619 5.971 1.00 96.62 78 TYR A C 1
ATOM 623 O O . TYR A 1 78 ? 14.027 -8.321 6.682 1.00 96.62 78 TYR A O 1
ATOM 631 N N . LYS A 1 79 ? 16.043 -7.438 6.268 1.00 95.44 79 LYS A N 1
ATOM 632 C CA . LYS A 1 79 ? 16.691 -8.107 7.400 1.00 95.44 79 LYS A CA 1
ATOM 633 C C . LYS A 1 79 ? 16.097 -7.666 8.737 1.00 95.44 79 LYS A C 1
ATOM 635 O O . LYS A 1 79 ? 15.967 -8.490 9.646 1.00 95.44 79 LYS A O 1
ATOM 640 N N . SER A 1 80 ? 15.722 -6.397 8.859 1.00 95.62 80 SER A N 1
ATOM 641 C CA . SER A 1 80 ? 15.189 -5.808 10.093 1.00 95.62 80 SER A CA 1
ATOM 642 C C . SER A 1 80 ? 13.660 -5.827 10.188 1.00 95.62 80 SER A C 1
ATOM 644 O O . SER A 1 80 ? 13.122 -5.341 11.182 1.00 95.62 80 SER A O 1
ATOM 646 N N . ALA A 1 81 ? 12.962 -6.386 9.195 1.00 96.38 81 ALA A N 1
ATOM 647 C CA . ALA A 1 81 ? 11.510 -6.538 9.199 1.00 96.38 81 ALA A CA 1
ATOM 648 C C . ALA A 1 81 ? 11.033 -7.292 10.451 1.00 96.38 81 ALA A C 1
ATOM 650 O O . ALA A 1 81 ? 11.595 -8.349 10.801 1.00 96.38 81 ALA A O 1
ATOM 651 N N . SER A 1 82 ? 10.015 -6.737 11.114 1.00 94.56 82 SER A N 1
ATOM 652 C CA . SER A 1 82 ? 9.310 -7.392 12.212 1.00 94.56 82 SER A CA 1
ATOM 653 C C . SER A 1 82 ? 8.594 -8.634 11.688 1.00 94.56 82 SER A C 1
ATOM 655 O O . SER A 1 82 ? 8.031 -8.615 10.595 1.00 94.56 82 SER A O 1
ATOM 657 N N . HIS A 1 83 ? 8.648 -9.724 12.447 1.00 91.25 83 HIS A N 1
ATOM 658 C CA . HIS A 1 83 ? 8.014 -10.995 12.100 1.00 91.25 83 HIS A CA 1
ATOM 659 C C . HIS A 1 83 ? 7.694 -11.785 13.374 1.00 91.25 83 HIS A C 1
ATOM 661 O O . HIS A 1 83 ? 8.430 -11.694 14.359 1.00 91.25 83 HIS A O 1
ATOM 667 N N . GLY A 1 84 ? 6.624 -12.584 13.351 1.00 87.19 84 GLY A N 1
ATOM 668 C CA . GLY A 1 84 ? 6.202 -13.412 14.485 1.00 87.19 84 GLY A CA 1
ATOM 669 C C . GLY A 1 84 ? 4.744 -13.169 14.863 1.00 87.19 84 GLY A C 1
ATOM 670 O O . GLY A 1 84 ? 3.844 -13.583 14.136 1.00 87.19 84 GLY A O 1
ATOM 671 N N . SER A 1 85 ? 4.497 -12.529 16.011 1.00 85.69 85 SER A N 1
ATOM 672 C CA . SER A 1 85 ? 3.137 -12.181 16.465 1.00 85.69 85 SER A CA 1
ATOM 673 C C . SER A 1 85 ? 2.485 -11.093 15.609 1.00 85.69 85 SER A C 1
ATOM 675 O O . SER A 1 85 ? 1.261 -11.048 15.479 1.00 85.69 85 SER A O 1
ATOM 677 N N . THR A 1 86 ? 3.308 -10.226 15.028 1.00 91.19 86 THR A N 1
ATOM 678 C CA . THR A 1 86 ? 2.938 -9.229 14.029 1.00 91.19 86 THR A CA 1
ATOM 679 C C . THR A 1 86 ? 4.028 -9.178 12.965 1.00 91.19 86 THR A C 1
ATOM 681 O O . THR A 1 86 ? 5.145 -9.653 13.195 1.00 91.19 86 THR A O 1
ATOM 684 N N . ASN A 1 87 ? 3.710 -8.631 11.795 1.00 92.62 87 ASN A N 1
ATOM 685 C CA . ASN A 1 87 ? 4.634 -8.608 10.671 1.00 92.62 87 ASN A CA 1
ATOM 686 C C . ASN A 1 87 ? 4.673 -7.238 10.001 1.00 92.62 87 ASN A C 1
ATOM 688 O O . ASN A 1 87 ? 3.631 -6.618 9.774 1.00 92.62 87 ASN A O 1
ATOM 692 N N . ASP A 1 88 ? 5.882 -6.829 9.627 1.00 97.00 88 ASP A N 1
ATOM 693 C CA . ASP A 1 88 ? 6.062 -5.897 8.522 1.00 97.00 88 ASP A CA 1
ATOM 694 C C . ASP A 1 88 ? 5.935 -6.682 7.211 1.00 97.00 88 ASP A C 1
ATOM 696 O O . ASP A 1 88 ? 6.483 -7.779 7.087 1.00 97.00 88 ASP A O 1
ATOM 700 N N . TYR A 1 89 ? 5.227 -6.124 6.233 1.00 97.38 89 TYR A N 1
ATOM 701 C CA . TYR A 1 89 ? 5.093 -6.716 4.903 1.00 97.38 89 TYR A CA 1
ATOM 702 C C . TYR A 1 89 ? 5.384 -5.672 3.830 1.00 97.38 89 TYR A C 1
ATOM 704 O O . TYR A 1 89 ? 4.837 -4.570 3.883 1.00 97.38 89 TYR A O 1
ATOM 712 N N . PHE A 1 90 ? 6.228 -6.005 2.854 1.00 98.25 90 PHE A N 1
ATOM 713 C CA . PHE A 1 90 ? 6.614 -5.067 1.800 1.00 98.25 90 PHE A CA 1
ATOM 714 C C . PHE A 1 90 ? 5.779 -5.285 0.542 1.00 98.25 90 PHE A C 1
ATOM 716 O O . PHE A 1 90 ? 5.599 -6.417 0.077 1.00 98.25 90 PHE A O 1
ATOM 723 N N . ILE A 1 91 ? 5.271 -4.183 -0.003 1.00 98.44 91 ILE A N 1
ATOM 724 C CA . ILE A 1 91 ? 4.601 -4.138 -1.300 1.00 98.44 91 ILE A CA 1
ATOM 725 C C . ILE A 1 91 ? 5.334 -3.171 -2.227 1.00 98.44 91 ILE A C 1
ATOM 727 O O . ILE A 1 91 ? 5.945 -2.204 -1.765 1.00 98.44 91 ILE A O 1
ATOM 731 N N . VAL A 1 92 ? 5.203 -3.391 -3.533 1.00 98.75 92 VAL A N 1
ATOM 732 C CA . VAL A 1 92 ? 5.735 -2.469 -4.536 1.00 98.75 92 VAL A CA 1
ATOM 733 C C . VAL A 1 92 ? 5.043 -1.117 -4.386 1.00 98.75 92 VAL A C 1
ATOM 735 O O . VAL A 1 92 ? 3.813 -1.038 -4.306 1.00 98.75 92 VAL A O 1
ATOM 738 N N . SER A 1 93 ? 5.833 -0.051 -4.352 1.00 97.88 93 SER A N 1
ATOM 739 C CA . SER A 1 93 ? 5.333 1.317 -4.246 1.00 97.88 93 SER A CA 1
ATOM 740 C C . SER A 1 93 ? 4.717 1.867 -5.546 1.00 97.88 93 SER A C 1
ATOM 742 O O . SER A 1 93 ? 4.965 1.329 -6.630 1.00 97.88 93 SER A O 1
ATOM 744 N N . PRO A 1 94 ? 3.919 2.952 -5.467 1.00 98.12 94 PRO A N 1
ATOM 745 C CA . PRO A 1 94 ? 3.297 3.579 -6.632 1.00 98.12 94 PRO A CA 1
ATOM 746 C C . PRO A 1 94 ? 4.289 3.989 -7.736 1.00 98.12 94 PRO A C 1
ATOM 748 O O . PRO A 1 94 ? 5.218 4.750 -7.499 1.00 98.12 94 PRO A O 1
ATOM 751 N N . SER A 1 95 ? 4.159 3.538 -8.985 1.00 97.69 95 SER A N 1
ATOM 752 C CA . SER A 1 95 ? 3.231 2.517 -9.506 1.00 97.69 95 SER A CA 1
ATOM 753 C C . SER A 1 95 ? 4.019 1.398 -10.191 1.00 97.69 95 SER A C 1
ATOM 755 O O . SER A 1 95 ? 3.759 1.055 -11.345 1.00 97.69 95 SER A O 1
ATOM 757 N N . GLY A 1 96 ? 5.026 0.859 -9.492 1.00 96.94 96 GLY A N 1
ATOM 758 C CA . GLY A 1 96 ? 5.923 -0.173 -10.007 1.00 96.94 96 GLY A CA 1
ATOM 759 C C . GLY A 1 96 ? 7.404 0.087 -9.709 1.00 96.94 96 GLY A C 1
ATOM 760 O O . GLY A 1 96 ? 7.808 0.464 -8.611 1.00 96.94 96 GLY A O 1
ATOM 761 N N . ASN A 1 97 ? 8.237 -0.083 -10.738 1.00 93.50 97 ASN A N 1
ATOM 762 C CA . ASN A 1 97 ? 9.682 0.181 -10.700 1.00 93.50 97 ASN A CA 1
ATOM 763 C C . ASN A 1 97 ? 10.037 1.676 -10.593 1.00 93.50 97 ASN A C 1
ATOM 765 O O . ASN A 1 97 ? 11.204 2.040 -10.455 1.00 93.50 97 ASN A O 1
ATOM 769 N N . GLY A 1 98 ? 9.051 2.554 -10.698 1.00 92.81 98 GLY A N 1
ATOM 770 C CA . GLY A 1 98 ? 9.204 3.997 -10.622 1.00 92.81 98 GLY A CA 1
ATOM 771 C C . GLY A 1 98 ? 7.840 4.658 -10.723 1.00 92.81 98 GLY A C 1
ATOM 772 O O . GLY A 1 98 ? 6.883 4.039 -11.202 1.00 92.81 98 GLY A O 1
ATOM 773 N N . TYR A 1 99 ? 7.750 5.905 -10.272 1.00 96.69 99 TYR A N 1
ATOM 774 C CA . TYR A 1 99 ? 6.468 6.584 -10.213 1.00 96.69 99 TYR A CA 1
ATOM 775 C C . TYR A 1 99 ? 5.972 6.962 -11.612 1.00 96.69 99 TYR A C 1
ATOM 777 O O . TYR A 1 99 ? 6.648 7.659 -12.368 1.00 96.69 99 TYR A O 1
ATOM 785 N N . MET A 1 100 ? 4.787 6.467 -11.959 1.00 97.12 100 MET A N 1
ATOM 786 C CA . MET A 1 100 ? 4.071 6.792 -13.185 1.00 97.12 100 MET A CA 1
ATOM 787 C C . MET A 1 100 ? 2.570 6.546 -12.997 1.00 97.12 100 MET A C 1
ATOM 789 O O . MET A 1 100 ? 2.162 5.851 -12.068 1.00 97.12 100 MET A O 1
ATOM 793 N N . TYR A 1 101 ? 1.753 7.108 -13.886 1.00 98.56 101 TYR A N 1
ATOM 794 C CA . TYR A 1 101 ? 0.326 6.795 -13.988 1.00 98.56 101 TYR A CA 1
ATOM 795 C C . TYR A 1 101 ? 0.125 5.779 -15.109 1.00 98.56 101 TYR A C 1
ATOM 797 O O . TYR A 1 101 ? 0.309 6.152 -16.274 1.00 98.56 101 TYR A O 1
ATOM 805 N N . PRO A 1 102 ? -0.241 4.517 -14.809 1.00 98.50 102 PRO A N 1
ATOM 806 C CA . PRO A 1 102 ? -0.363 3.490 -15.839 1.00 98.50 102 PRO A CA 1
ATOM 807 C C . PRO A 1 102 ? -1.306 3.885 -16.981 1.00 98.50 102 PRO A C 1
ATOM 809 O O . PRO A 1 102 ? -1.001 3.619 -18.142 1.00 98.50 102 PRO A O 1
ATOM 812 N N . SER A 1 103 ? -2.399 4.596 -16.686 1.00 98.31 103 SER A N 1
ATOM 813 C CA . SER A 1 103 ? -3.344 5.087 -17.698 1.00 98.31 103 SER A CA 1
ATOM 814 C C . SER A 1 103 ? -2.780 6.161 -18.637 1.00 98.31 103 SER A C 1
ATOM 816 O O . SER A 1 103 ? -3.323 6.364 -19.727 1.00 98.31 103 SER A O 1
ATOM 818 N N . LYS A 1 104 ? -1.711 6.855 -18.226 1.00 98.19 104 LYS A N 1
ATOM 819 C CA . LYS A 1 104 ? -1.053 7.929 -18.989 1.00 98.19 104 LYS A CA 1
ATOM 820 C C . LYS A 1 104 ? 0.299 7.510 -19.563 1.00 98.19 104 LYS A C 1
ATOM 822 O O . LYS A 1 104 ? 0.897 8.280 -20.310 1.00 98.19 104 LYS A O 1
ATOM 827 N N . TYR A 1 105 ? 0.792 6.327 -19.206 1.00 97.62 105 TYR A N 1
ATOM 828 C CA . TYR A 1 105 ? 2.042 5.795 -19.729 1.00 97.62 105 TYR A CA 1
ATOM 829 C C . TYR A 1 105 ? 1.904 5.444 -21.217 1.00 97.62 105 TYR A C 1
ATOM 831 O O . TYR A 1 105 ? 0.804 5.156 -21.699 1.00 97.62 105 TYR A O 1
ATOM 839 N N . ASP A 1 106 ? 3.016 5.450 -21.957 1.00 97.25 106 ASP A N 1
ATOM 840 C CA . ASP A 1 106 ? 2.998 5.024 -23.358 1.00 97.25 106 ASP A CA 1
ATOM 841 C C . ASP A 1 106 ? 2.533 3.564 -23.447 1.00 97.25 106 ASP A C 1
ATOM 843 O O . ASP A 1 106 ? 3.172 2.648 -22.922 1.00 97.25 106 ASP A O 1
ATOM 847 N N . LYS A 1 107 ? 1.413 3.348 -24.142 1.00 94.69 107 LYS A N 1
ATOM 848 C CA . LYS A 1 107 ? 0.785 2.034 -24.313 1.00 94.69 107 LYS A CA 1
ATOM 849 C C . LYS A 1 107 ? 1.726 1.025 -24.967 1.00 94.69 107 LYS A C 1
ATOM 851 O O . LYS A 1 107 ? 1.660 -0.154 -24.628 1.00 94.69 107 LYS A O 1
ATOM 856 N N . ASN A 1 108 ? 2.607 1.477 -25.859 1.00 96.56 108 ASN A N 1
ATOM 857 C CA . ASN A 1 108 ? 3.563 0.605 -26.540 1.00 96.56 108 ASN A CA 1
ATOM 858 C C . ASN A 1 108 ? 4.724 0.191 -25.621 1.00 96.56 108 ASN A C 1
ATOM 860 O O . ASN A 1 108 ? 5.299 -0.880 -25.803 1.00 96.56 108 ASN A O 1
ATOM 864 N N . ALA A 1 109 ? 5.043 1.005 -24.611 1.00 97.50 109 ALA A N 1
ATOM 865 C CA . ALA A 1 109 ? 6.111 0.741 -23.648 1.00 97.50 109 ALA A CA 1
ATOM 866 C C . ALA A 1 109 ? 5.615 0.069 -22.354 1.00 97.50 109 ALA A C 1
ATOM 868 O O . ALA A 1 109 ? 6.394 -0.593 -21.665 1.00 97.50 109 ALA A O 1
ATOM 869 N N . LEU A 1 110 ? 4.325 0.200 -22.021 1.00 97.81 110 LEU A N 1
ATOM 870 C CA . LEU A 1 110 ? 3.750 -0.287 -20.763 1.00 97.81 110 LEU A CA 1
ATOM 871 C C . LEU A 1 110 ? 3.961 -1.794 -20.562 1.00 97.81 110 LEU A C 1
ATOM 873 O O . LEU A 1 110 ? 4.325 -2.228 -19.472 1.00 97.81 110 LEU A O 1
ATOM 877 N N . GLY A 1 111 ? 3.791 -2.597 -21.615 1.00 98.12 111 GLY A N 1
ATOM 878 C CA . GLY A 1 111 ? 4.006 -4.044 -21.533 1.00 98.12 111 GLY A CA 1
ATOM 879 C C . GLY A 1 111 ? 5.442 -4.411 -21.142 1.00 98.12 111 GLY A C 1
ATOM 880 O O . GLY A 1 111 ? 5.647 -5.283 -20.297 1.00 98.12 111 GLY A O 1
ATOM 881 N N . ALA A 1 112 ? 6.434 -3.714 -21.706 1.00 98.25 112 ALA A N 1
ATOM 882 C CA . ALA A 1 112 ? 7.841 -3.914 -21.369 1.00 98.25 112 ALA A CA 1
ATOM 883 C C . ALA A 1 112 ? 8.142 -3.475 -19.928 1.00 98.25 112 ALA A C 1
ATOM 885 O O . ALA A 1 112 ? 8.777 -4.223 -19.189 1.00 98.25 112 ALA A O 1
ATOM 886 N N . TYR A 1 113 ? 7.611 -2.323 -19.505 1.00 98.31 113 TYR A N 1
ATOM 887 C CA . TYR A 1 113 ? 7.723 -1.847 -18.125 1.00 98.31 113 TYR A CA 1
ATOM 888 C C . TYR A 1 113 ? 7.199 -2.883 -17.118 1.00 98.31 113 TYR A C 1
ATOM 890 O O . TYR A 1 113 ? 7.879 -3.205 -16.143 1.00 98.31 113 TYR A O 1
ATOM 898 N N . ILE A 1 114 ? 6.011 -3.445 -17.371 1.00 98.56 114 ILE A N 1
ATOM 899 C CA . ILE A 1 114 ? 5.384 -4.426 -16.476 1.00 98.56 114 ILE A CA 1
ATOM 900 C C . ILE A 1 114 ? 6.148 -5.761 -16.486 1.00 98.56 114 ILE A C 1
ATOM 902 O O . ILE A 1 114 ? 6.245 -6.404 -15.446 1.00 98.56 114 ILE A O 1
ATOM 906 N N . ASN A 1 115 ? 6.726 -6.180 -17.619 1.00 98.62 115 ASN A N 1
ATOM 907 C CA . ASN A 1 115 ? 7.600 -7.362 -17.653 1.00 98.62 115 ASN A CA 1
ATOM 908 C C . ASN A 1 115 ? 8.820 -7.179 -16.742 1.00 98.62 115 ASN A C 1
ATOM 910 O O . ASN A 1 115 ? 9.121 -8.056 -15.939 1.00 98.62 115 ASN A O 1
ATOM 914 N N . THR A 1 116 ? 9.482 -6.020 -16.813 1.00 98.25 116 THR A N 1
ATOM 915 C CA . THR A 1 116 ? 10.599 -5.710 -15.911 1.00 98.25 116 THR A CA 1
ATOM 916 C C . THR A 1 116 ? 10.148 -5.669 -14.453 1.00 98.25 116 THR A C 1
ATOM 918 O O . THR A 1 116 ? 10.879 -6.114 -13.573 1.00 98.25 116 THR A O 1
ATOM 921 N N . LEU A 1 117 ? 8.947 -5.153 -14.175 1.00 98.56 117 LEU A N 1
ATOM 922 C CA . LEU A 1 117 ? 8.378 -5.158 -12.827 1.00 98.56 117 LEU A CA 1
ATOM 923 C C . LEU A 1 117 ? 8.159 -6.583 -12.305 1.00 98.56 117 LEU A C 1
ATOM 925 O O . LEU A 1 117 ? 8.572 -6.872 -11.188 1.00 98.56 117 LEU A O 1
ATOM 929 N N . ASP A 1 118 ? 7.573 -7.476 -13.103 1.00 98.69 118 ASP A N 1
ATOM 930 C CA . ASP A 1 118 ? 7.362 -8.880 -12.725 1.00 98.69 118 ASP A CA 1
ATOM 931 C C . ASP A 1 118 ? 8.685 -9.593 -12.398 1.00 98.69 118 ASP A C 1
ATOM 933 O O . ASP A 1 118 ? 8.789 -10.287 -11.383 1.00 98.69 118 ASP A O 1
ATOM 937 N N . ASP A 1 119 ? 9.725 -9.353 -13.203 1.00 98.19 119 ASP A N 1
ATOM 938 C CA . ASP A 1 119 ? 11.067 -9.883 -12.951 1.00 98.19 119 ASP A CA 1
ATOM 939 C C . ASP A 1 119 ? 11.657 -9.355 -11.638 1.00 98.19 119 ASP A C 1
ATOM 941 O O . ASP A 1 119 ? 12.246 -10.117 -10.867 1.00 98.19 119 ASP A O 1
ATOM 945 N N . TYR A 1 120 ? 11.495 -8.061 -11.358 1.00 97.88 120 TYR A N 1
ATOM 946 C CA . TYR A 1 120 ? 11.993 -7.441 -10.132 1.00 97.88 120 TYR A CA 1
ATOM 947 C C . TYR A 1 120 ? 11.243 -7.971 -8.908 1.00 97.88 120 TYR A C 1
ATOM 949 O O . TYR A 1 120 ? 11.875 -8.410 -7.949 1.00 97.88 120 TYR A O 1
ATOM 957 N N . MET A 1 121 ? 9.913 -8.035 -8.978 1.00 98.25 121 MET A N 1
ATOM 958 C CA . MET A 1 121 ? 9.049 -8.611 -7.945 1.00 98.25 121 MET A CA 1
ATOM 959 C C . MET A 1 121 ? 9.442 -10.051 -7.615 1.00 98.25 121 MET A C 1
ATOM 961 O O . MET A 1 121 ? 9.562 -10.405 -6.444 1.00 98.25 121 MET A O 1
ATOM 965 N N . LYS A 1 122 ? 9.764 -10.868 -8.627 1.00 97.69 122 LYS A N 1
ATOM 966 C CA . LYS A 1 122 ? 10.300 -12.222 -8.422 1.00 97.69 122 LYS A CA 1
ATOM 967 C C . LYS A 1 122 ? 11.631 -12.230 -7.666 1.00 97.69 122 LYS A C 1
ATOM 969 O O . LYS A 1 122 ? 11.891 -13.155 -6.898 1.00 97.69 122 LYS A O 1
ATOM 974 N N . LYS A 1 123 ? 12.509 -11.251 -7.908 1.00 97.19 123 LYS A N 1
ATOM 975 C CA . LYS A 1 123 ? 13.827 -11.165 -7.256 1.00 97.19 123 LYS A CA 1
ATOM 976 C C . LYS A 1 123 ? 13.748 -10.734 -5.801 1.00 97.19 123 LYS A C 1
ATOM 978 O O . LYS A 1 123 ? 14.665 -11.086 -5.064 1.00 97.19 123 LYS A O 1
ATOM 983 N N . VAL A 1 124 ? 12.707 -10.003 -5.411 1.00 96.81 124 VAL A N 1
ATOM 984 C CA . VAL A 1 124 ? 12.551 -9.484 -4.045 1.00 96.81 124 VAL A CA 1
ATOM 985 C C . VAL A 1 124 ? 11.348 -10.057 -3.292 1.00 96.81 124 VAL A C 1
ATOM 987 O O . VAL A 1 124 ? 11.116 -9.684 -2.155 1.00 96.81 124 VAL A O 1
ATOM 990 N N . ASP A 1 125 ? 10.596 -10.992 -3.877 1.00 97.19 125 ASP A N 1
ATOM 991 C CA . ASP A 1 125 ? 9.409 -11.610 -3.263 1.00 97.19 125 ASP A CA 1
ATOM 992 C C . ASP A 1 125 ? 8.311 -10.596 -2.883 1.00 97.19 125 ASP A C 1
ATOM 994 O O . ASP A 1 125 ? 7.561 -10.800 -1.932 1.00 97.19 125 ASP A O 1
ATOM 998 N N . GLU A 1 126 ? 8.170 -9.503 -3.635 1.00 97.56 126 GLU A N 1
ATOM 999 C CA . GLU A 1 126 ? 7.040 -8.572 -3.503 1.00 97.56 126 GLU A CA 1
ATOM 1000 C C . GLU A 1 126 ? 5.886 -9.044 -4.382 1.00 97.56 126 GLU A C 1
ATOM 1002 O O . GLU A 1 126 ? 6.076 -9.308 -5.563 1.00 97.56 126 GLU A O 1
ATOM 1007 N N . LYS A 1 127 ? 4.686 -9.182 -3.806 1.00 97.69 127 LYS A N 1
ATOM 1008 C CA . LYS A 1 127 ? 3.537 -9.827 -4.479 1.00 97.69 127 LYS A CA 1
ATOM 1009 C C . LYS A 1 127 ? 2.400 -8.880 -4.829 1.00 97.69 127 LYS A C 1
ATOM 1011 O O . LYS A 1 127 ? 1.546 -9.222 -5.642 1.00 97.69 127 LYS A O 1
ATOM 1016 N N . TYR A 1 128 ? 2.375 -7.699 -4.226 1.00 98.62 128 TYR A N 1
ATOM 1017 C CA . TYR A 1 128 ? 1.308 -6.720 -4.405 1.00 98.62 128 TYR A CA 1
ATOM 1018 C C . TYR A 1 128 ? 1.897 -5.387 -4.831 1.00 98.62 128 TYR A C 1
ATOM 1020 O O . TYR A 1 128 ? 3.023 -5.059 -4.455 1.00 98.62 128 TYR A O 1
ATOM 1028 N N . VAL A 1 129 ? 1.122 -4.628 -5.600 1.00 98.88 129 VAL A N 1
ATOM 1029 C CA . VAL A 1 129 ? 1.540 -3.331 -6.134 1.00 98.88 129 VAL A CA 1
ATOM 1030 C C . VAL A 1 129 ? 0.545 -2.268 -5.706 1.00 98.88 129 VAL A C 1
ATOM 1032 O O . VAL A 1 129 ? -0.647 -2.395 -5.982 1.00 98.88 129 VAL A O 1
ATOM 1035 N N . ALA A 1 130 ? 1.023 -1.221 -5.039 1.00 98.81 130 ALA A N 1
ATOM 1036 C CA . ALA A 1 130 ? 0.256 0.006 -4.903 1.00 98.81 130 ALA A CA 1
ATOM 1037 C C . ALA A 1 130 ? 0.314 0.774 -6.227 1.00 98.81 130 ALA A C 1
ATOM 1039 O O . ALA A 1 130 ? 1.380 0.923 -6.814 1.00 98.81 130 ALA A O 1
ATOM 1040 N N . ILE A 1 131 ? -0.828 1.257 -6.699 1.00 98.75 131 ILE A N 1
ATOM 1041 C CA . ILE A 1 131 ? -0.961 2.012 -7.941 1.00 98.75 131 ILE A CA 1
ATOM 1042 C C . ILE A 1 131 ? -1.603 3.348 -7.604 1.00 98.75 131 ILE A C 1
ATOM 1044 O O . ILE A 1 131 ? -2.722 3.375 -7.101 1.00 98.75 131 ILE A O 1
ATOM 1048 N N . ILE A 1 132 ? -0.913 4.442 -7.921 1.00 98.75 132 ILE A N 1
ATOM 1049 C CA . ILE A 1 132 ? -1.544 5.754 -8.058 1.00 98.75 132 ILE A CA 1
ATOM 1050 C C . ILE A 1 132 ? -1.820 5.972 -9.541 1.00 98.75 132 ILE A C 1
ATOM 1052 O O . ILE A 1 132 ? -0.928 5.809 -10.379 1.00 98.75 132 ILE A O 1
ATOM 1056 N N . ASP A 1 133 ? -3.053 6.341 -9.865 1.00 98.62 133 ASP A N 1
ATOM 1057 C CA . ASP A 1 133 ? -3.451 6.651 -11.234 1.00 98.62 133 ASP A CA 1
ATOM 1058 C C . ASP A 1 133 ? -4.609 7.665 -11.266 1.00 98.62 133 ASP A C 1
ATOM 1060 O O . ASP A 1 133 ? -5.226 7.978 -10.246 1.00 98.62 133 ASP A O 1
ATOM 1064 N N . ASP A 1 134 ? -4.886 8.213 -12.445 1.00 97.44 134 ASP A N 1
ATOM 1065 C CA . ASP A 1 134 ? -5.893 9.248 -12.681 1.00 97.44 134 ASP A CA 1
ATOM 1066 C C . ASP A 1 134 ? -7.224 8.621 -13.114 1.00 97.44 134 ASP A C 1
ATOM 1068 O O . ASP A 1 134 ? -7.475 8.407 -14.304 1.00 97.44 134 ASP A O 1
ATOM 1072 N N . SER A 1 135 ? -8.076 8.320 -12.128 1.00 97.75 135 SER A N 1
ATOM 1073 C CA . SER A 1 135 ? -9.455 7.854 -12.316 1.00 97.75 135 SER A CA 1
ATOM 1074 C C . SER A 1 135 ? -9.603 6.627 -13.230 1.00 97.75 135 SER A C 1
ATOM 1076 O O . SER A 1 135 ? -10.557 6.511 -14.001 1.00 97.75 135 SER A O 1
ATOM 1078 N N . SER A 1 136 ? -8.659 5.688 -13.141 1.00 98.06 136 SER A N 1
ATOM 1079 C CA . SER A 1 136 ? -8.599 4.488 -13.980 1.00 98.06 136 SER A CA 1
ATOM 1080 C C . SER A 1 136 ? -9.073 3.216 -13.276 1.00 98.06 136 SER A C 1
ATOM 1082 O O . SER A 1 136 ? -8.966 2.142 -13.864 1.00 98.06 136 SER A O 1
ATOM 1084 N N . PHE A 1 137 ? -9.636 3.307 -12.063 1.00 98.62 137 PHE A N 1
ATOM 1085 C CA . PHE A 1 137 ? -10.032 2.142 -11.260 1.00 98.62 137 PHE A CA 1
ATOM 1086 C C . PHE A 1 137 ? -10.848 1.113 -12.054 1.00 98.62 137 PHE A C 1
ATOM 1088 O O . PHE A 1 137 ? -10.495 -0.055 -12.048 1.00 98.62 137 PHE A O 1
ATOM 1095 N N . TYR A 1 138 ? -11.841 1.525 -12.846 1.00 98.62 138 TYR A N 1
ATOM 1096 C CA . TYR A 1 138 ? -12.667 0.601 -13.642 1.00 98.62 138 TYR A CA 1
ATOM 1097 C C . TYR A 1 138 ? -12.057 0.166 -14.989 1.00 98.62 138 TYR A C 1
ATOM 1099 O O . TYR A 1 138 ? -12.719 -0.488 -15.798 1.00 98.62 138 TYR A O 1
ATOM 1107 N N . ASN A 1 139 ? -10.806 0.523 -15.282 1.00 98.19 139 ASN A N 1
ATOM 1108 C CA . ASN A 1 139 ? -10.143 0.162 -16.531 1.00 98.19 139 ASN A CA 1
ATOM 1109 C C . ASN A 1 139 ? -9.543 -1.253 -16.458 1.00 98.19 139 ASN A C 1
ATOM 1111 O O . ASN A 1 139 ? -8.327 -1.427 -16.444 1.00 98.19 139 ASN A O 1
ATOM 1115 N N . ASN A 1 140 ? -10.391 -2.284 -16.465 1.00 95.81 140 ASN A N 1
ATOM 1116 C CA . ASN A 1 140 ? -9.923 -3.675 -16.384 1.00 95.81 140 ASN A CA 1
ATOM 1117 C C . ASN A 1 140 ? -8.923 -4.047 -17.483 1.00 95.81 140 ASN A C 1
ATOM 1119 O O . ASN A 1 140 ? -7.971 -4.757 -17.197 1.00 95.81 140 ASN A O 1
ATOM 1123 N N . LYS A 1 141 ? -9.053 -3.501 -18.701 1.00 97.50 141 LYS A N 1
ATOM 1124 C CA . LYS A 1 141 ? -8.079 -3.746 -19.781 1.00 97.50 141 LYS A CA 1
ATOM 1125 C C . LYS A 1 141 ? -6.674 -3.260 -19.427 1.00 97.50 141 LYS A C 1
ATOM 1127 O O . LYS A 1 141 ? -5.696 -3.846 -19.879 1.00 97.50 141 LYS A O 1
ATOM 1132 N N . LEU A 1 142 ? -6.560 -2.178 -18.656 1.00 98.44 142 LEU A N 1
ATOM 1133 C CA . LEU A 1 142 ? -5.281 -1.705 -18.132 1.00 98.44 142 LEU A CA 1
ATOM 1134 C C . LEU A 1 142 ? -4.758 -2.676 -17.070 1.00 98.44 142 LEU A C 1
ATOM 1136 O O . LEU A 1 142 ? -3.619 -3.131 -17.182 1.00 98.44 142 LEU A O 1
ATOM 1140 N N . TRP A 1 143 ? -5.601 -3.047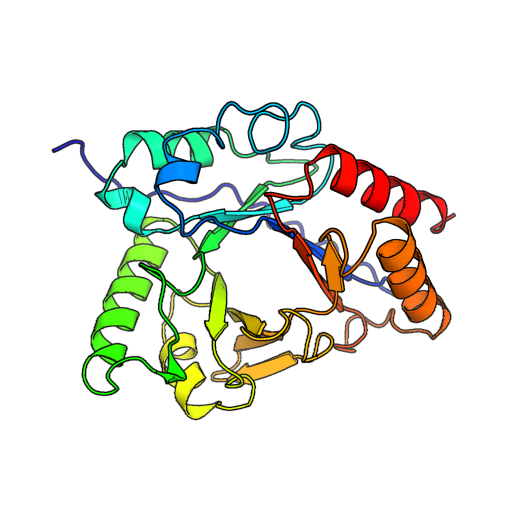 -16.105 1.00 98.62 143 TRP A N 1
ATOM 1141 C CA . TRP A 1 143 ? -5.231 -3.947 -15.009 1.00 98.62 143 TRP A CA 1
ATOM 1142 C C . TRP A 1 143 ? -4.901 -5.366 -15.460 1.00 98.62 143 TRP A C 1
ATOM 1144 O O . TRP A 1 143 ? -3.993 -5.960 -14.886 1.00 98.62 143 TRP A O 1
ATOM 1154 N N . ASP A 1 144 ? -5.516 -5.854 -16.539 1.00 98.44 144 ASP A N 1
ATOM 1155 C CA . ASP A 1 144 ? -5.204 -7.140 -17.168 1.00 98.44 144 ASP A CA 1
ATOM 1156 C C . ASP A 1 144 ? -3.710 -7.259 -17.504 1.00 98.44 144 ASP A C 1
ATOM 1158 O O . ASP A 1 144 ? -3.133 -8.335 -17.361 1.00 98.44 144 ASP A O 1
ATOM 1162 N N . ASN A 1 145 ? -3.045 -6.156 -17.881 1.00 98.31 145 ASN A N 1
ATOM 1163 C CA . ASN A 1 145 ? -1.605 -6.171 -18.163 1.00 98.31 145 ASN A CA 1
ATOM 1164 C C . ASN A 1 145 ? -0.771 -6.517 -16.920 1.00 98.31 145 ASN A C 1
ATOM 1166 O O . ASN A 1 145 ? 0.228 -7.228 -17.038 1.00 98.31 145 ASN A O 1
ATOM 1170 N N . PHE A 1 146 ? -1.176 -6.022 -15.745 1.00 98.69 146 PHE A N 1
ATOM 1171 C CA . PHE A 1 146 ? -0.511 -6.283 -14.466 1.00 98.69 146 PHE A CA 1
ATOM 1172 C C . PHE A 1 146 ? -0.904 -7.658 -13.920 1.00 98.69 146 PHE A C 1
ATOM 1174 O O . PHE A 1 146 ? -0.049 -8.482 -13.606 1.00 98.69 146 PHE A O 1
ATOM 1181 N N . THR A 1 147 ? -2.200 -7.948 -13.837 1.00 98.62 147 THR A N 1
ATOM 1182 C CA . THR A 1 147 ? -2.719 -9.180 -13.226 1.00 98.62 147 THR A CA 1
ATOM 1183 C C . THR A 1 147 ? -2.428 -10.427 -14.067 1.00 98.62 147 THR A C 1
ATOM 1185 O O . THR A 1 147 ? -2.407 -11.530 -13.524 1.00 98.62 147 THR A O 1
ATOM 1188 N N . ALA A 1 148 ? -2.114 -10.304 -15.361 1.00 98.50 148 ALA A N 1
ATOM 1189 C CA . ALA A 1 148 ? -1.628 -11.433 -16.157 1.00 98.50 148 ALA A CA 1
ATOM 1190 C C . ALA A 1 148 ? -0.239 -11.935 -15.712 1.00 98.50 148 ALA A C 1
ATOM 1192 O O . ALA A 1 148 ? 0.144 -13.057 -16.047 1.00 98.50 148 ALA A O 1
ATOM 1193 N N . LYS A 1 149 ? 0.535 -11.134 -14.965 1.00 98.69 149 LYS A N 1
ATOM 1194 C CA . LYS A 1 149 ? 1.892 -11.500 -14.541 1.00 98.69 149 LYS A CA 1
ATOM 1195 C C . LYS A 1 149 ? 1.894 -12.457 -13.352 1.00 98.69 149 LYS A C 1
ATOM 1197 O O . LYS A 1 149 ? 1.135 -12.241 -12.407 1.00 98.69 149 LYS A O 1
ATOM 1202 N N . PRO A 1 150 ? 2.725 -13.512 -13.353 1.00 98.31 150 PRO A N 1
ATOM 1203 C CA . PRO A 1 150 ? 2.679 -14.549 -12.327 1.00 98.31 150 PRO A CA 1
ATOM 1204 C C . PRO A 1 150 ? 3.070 -14.058 -10.927 1.00 98.31 150 PRO A C 1
ATOM 1206 O O . PRO A 1 150 ? 2.514 -14.570 -9.957 1.00 98.31 150 PRO A O 1
ATOM 1209 N N . ASN A 1 151 ? 3.967 -13.072 -10.796 1.00 98.38 151 ASN A N 1
ATOM 1210 C CA . ASN A 1 151 ? 4.422 -12.594 -9.484 1.00 98.38 151 ASN A CA 1
ATOM 1211 C C . ASN A 1 151 ? 3.555 -11.453 -8.923 1.00 98.38 151 ASN A C 1
ATOM 1213 O O . ASN A 1 151 ? 3.668 -11.128 -7.746 1.00 98.38 151 ASN A O 1
ATOM 1217 N N . ILE A 1 152 ? 2.637 -10.895 -9.720 1.00 98.62 152 ILE A N 1
ATOM 1218 C CA . ILE A 1 152 ? 1.641 -9.916 -9.263 1.00 98.62 152 ILE A CA 1
ATOM 1219 C C . ILE A 1 152 ? 0.396 -10.674 -8.805 1.00 98.62 152 ILE A C 1
ATOM 1221 O O . ILE A 1 152 ? -0.289 -11.273 -9.627 1.00 98.62 152 ILE A O 1
ATOM 1225 N N . GLN A 1 153 ? 0.083 -10.658 -7.510 1.00 98.38 153 GLN A N 1
ATOM 1226 C CA . GLN A 1 153 ? -1.075 -11.346 -6.919 1.00 98.38 153 GLN A CA 1
ATOM 1227 C C . GLN A 1 153 ? -2.289 -10.437 -6.701 1.00 98.38 153 GLN A C 1
ATOM 1229 O O . GLN A 1 153 ? -3.393 -10.939 -6.521 1.00 98.38 153 GLN A O 1
ATOM 1234 N N . GLY A 1 154 ? -2.114 -9.118 -6.750 1.00 98.56 154 GLY A N 1
ATOM 1235 C CA . GLY A 1 154 ? -3.194 -8.145 -6.617 1.00 98.56 154 GLY A CA 1
ATOM 1236 C C . GLY A 1 154 ? -2.666 -6.715 -6.591 1.00 98.56 154 GLY A C 1
ATOM 1237 O O . GLY A 1 154 ? -1.459 -6.491 -6.457 1.00 98.56 154 GLY A O 1
ATOM 1238 N N . LEU A 1 155 ? -3.576 -5.755 -6.725 1.00 98.88 155 LEU A N 1
ATOM 1239 C CA . LEU A 1 155 ? -3.267 -4.328 -6.758 1.00 98.88 155 LEU A CA 1
ATOM 1240 C C . LEU A 1 155 ? -3.988 -3.597 -5.622 1.00 98.88 155 LEU A C 1
ATOM 1242 O O . LEU A 1 155 ? -5.153 -3.875 -5.344 1.00 98.88 155 LEU A O 1
ATOM 1246 N N . PHE A 1 156 ? -3.312 -2.628 -5.012 1.00 98.88 156 PHE A N 1
ATOM 1247 C CA . PHE A 1 156 ? -3.918 -1.629 -4.136 1.00 98.88 156 PHE A CA 1
ATOM 1248 C C . PHE A 1 156 ? -4.046 -0.322 -4.916 1.00 98.88 156 PHE A C 1
ATOM 1250 O O . PHE A 1 156 ? -3.040 0.274 -5.289 1.00 98.88 156 PHE A O 1
ATOM 1257 N N . TYR A 1 157 ? -5.268 0.113 -5.201 1.00 98.88 157 TYR A N 1
ATOM 1258 C CA . TYR A 1 157 ? -5.523 1.275 -6.047 1.00 98.88 157 TYR A CA 1
ATOM 1259 C C . TYR A 1 157 ? -5.742 2.546 -5.218 1.00 98.88 157 TYR A C 1
ATOM 1261 O O . TYR A 1 157 ? -6.518 2.563 -4.258 1.00 98.88 157 TYR A O 1
ATOM 1269 N N . LEU A 1 158 ? -5.085 3.624 -5.636 1.00 98.88 158 LEU A N 1
ATOM 1270 C CA . LEU A 1 158 ? -5.143 4.959 -5.059 1.00 98.88 158 LEU A CA 1
ATOM 1271 C C . LEU A 1 158 ? -5.504 5.949 -6.171 1.00 98.88 158 LEU A C 1
ATOM 1273 O O . LEU A 1 158 ? -4.778 6.086 -7.154 1.00 98.88 158 LEU A O 1
ATOM 1277 N N . ASP A 1 159 ? -6.617 6.663 -6.023 1.00 98.56 159 ASP A N 1
ATOM 1278 C CA . ASP A 1 159 ? -6.960 7.708 -6.990 1.00 98.56 159 ASP A CA 1
ATOM 1279 C C . ASP A 1 159 ? -6.107 8.963 -6.770 1.00 98.56 159 ASP A C 1
ATOM 1281 O O . ASP A 1 159 ? -5.993 9.474 -5.650 1.00 98.56 159 ASP A O 1
ATOM 1285 N N . TYR A 1 160 ? -5.539 9.496 -7.850 1.00 97.38 160 TYR A N 1
ATOM 1286 C CA . TYR A 1 160 ? -4.653 10.654 -7.784 1.00 97.38 160 TYR A CA 1
ATOM 1287 C C . TYR A 1 160 ? -5.330 11.883 -7.162 1.00 97.38 160 TYR A C 1
ATOM 1289 O O . TYR A 1 160 ? -4.712 12.587 -6.364 1.00 97.38 160 TYR A O 1
ATOM 1297 N N . ARG A 1 161 ? -6.611 12.133 -7.475 1.00 95.19 161 ARG A N 1
ATOM 1298 C CA . ARG A 1 161 ? -7.332 13.310 -6.959 1.00 95.19 161 ARG A CA 1
ATOM 1299 C C . ARG A 1 161 ? -7.565 13.222 -5.456 1.00 95.19 161 ARG A C 1
ATOM 1301 O O . ARG A 1 161 ? -7.423 14.218 -4.753 1.00 95.19 161 ARG A O 1
ATOM 1308 N N . LYS A 1 162 ? -7.954 12.041 -4.977 1.00 96.31 162 LYS A N 1
ATOM 1309 C CA . LYS A 1 162 ? -8.098 11.725 -3.554 1.00 96.31 162 LYS A CA 1
ATOM 1310 C C . LYS A 1 162 ? -8.089 10.210 -3.391 1.00 96.31 162 LYS A C 1
ATOM 1312 O O . LYS A 1 162 ? -8.983 9.529 -3.878 1.00 96.31 162 LYS A O 1
ATOM 1317 N N . HIS A 1 163 ? -7.097 9.697 -2.670 1.00 98.19 163 HIS A N 1
ATOM 1318 C CA . HIS A 1 163 ? -6.707 8.286 -2.730 1.00 98.19 163 HIS A CA 1
ATOM 1319 C C . HIS A 1 163 ? -7.843 7.297 -2.436 1.00 98.19 163 HIS A C 1
ATOM 1321 O O . HIS A 1 163 ? -7.877 6.236 -3.052 1.00 98.19 163 HIS A O 1
ATOM 1327 N N . ASN A 1 164 ? -8.801 7.662 -1.579 1.00 98.31 164 ASN A N 1
ATOM 1328 C CA . ASN A 1 164 ? -9.949 6.831 -1.213 1.00 98.31 164 ASN A CA 1
ATOM 1329 C C . ASN A 1 164 ? -11.258 7.136 -1.975 1.00 98.31 164 ASN A C 1
ATOM 1331 O O . ASN A 1 164 ? -12.346 6.840 -1.479 1.00 98.31 164 ASN A O 1
ATOM 1335 N N . ASN A 1 165 ? -11.184 7.715 -3.179 1.00 98.00 165 ASN A N 1
ATOM 1336 C CA . ASN A 1 165 ? -12.363 8.084 -3.982 1.00 98.00 165 ASN A CA 1
ATOM 1337 C C . ASN A 1 165 ? -13.279 6.915 -4.384 1.00 98.00 165 ASN A C 1
ATOM 1339 O O . ASN A 1 165 ? -14.415 7.153 -4.779 1.00 98.00 165 ASN A O 1
ATOM 1343 N N . TYR A 1 166 ? -12.803 5.674 -4.286 1.00 98.38 166 TYR A N 1
ATOM 1344 C CA . TYR A 1 166 ? -13.561 4.472 -4.653 1.00 98.38 166 TYR A CA 1
ATOM 1345 C C . TYR A 1 166 ? -14.035 3.664 -3.435 1.00 98.38 166 TYR A C 1
ATOM 1347 O O . TYR A 1 166 ? -14.564 2.567 -3.577 1.00 98.38 166 TYR A O 1
ATOM 1355 N N . HIS A 1 167 ? -13.894 4.224 -2.229 1.00 97.81 167 HIS A N 1
ATOM 1356 C CA . HIS A 1 167 ? -14.582 3.766 -1.018 1.00 97.81 167 HIS A CA 1
ATOM 1357 C C . HIS A 1 167 ? -14.383 2.284 -0.650 1.00 97.81 167 HIS A C 1
ATOM 1359 O O . HIS A 1 167 ? -15.233 1.691 0.022 1.00 97.81 167 HIS A O 1
ATOM 1365 N N . GLY A 1 168 ? -13.240 1.701 -1.016 1.00 98.25 168 GLY A N 1
ATOM 1366 C CA . GLY A 1 168 ? -12.906 0.317 -0.688 1.00 98.25 168 GLY A CA 1
ATOM 1367 C C . GLY A 1 168 ? -13.508 -0.726 -1.619 1.00 98.25 168 GLY A C 1
ATOM 1368 O O . GLY A 1 168 ? -13.472 -1.909 -1.289 1.00 98.25 168 GLY A O 1
ATOM 1369 N N . GLU A 1 169 ? -14.061 -0.319 -2.763 1.00 98.50 169 GLU A N 1
ATOM 1370 C CA . GLU A 1 169 ? -14.522 -1.255 -3.780 1.00 98.50 169 GLU A CA 1
ATOM 1371 C C . GLU A 1 169 ? -13.383 -2.177 -4.243 1.00 98.50 169 GLU A C 1
ATOM 1373 O O . GLU A 1 169 ? -12.221 -1.762 -4.353 1.00 98.50 169 GLU A O 1
ATOM 1378 N N . ILE A 1 170 ? -13.741 -3.437 -4.505 1.00 98.56 170 ILE A N 1
ATOM 1379 C CA . ILE A 1 170 ? -12.846 -4.487 -4.982 1.00 98.56 170 ILE A CA 1
ATOM 1380 C C . ILE A 1 170 ? -13.376 -4.985 -6.321 1.00 98.56 170 ILE A C 1
ATOM 1382 O O . ILE A 1 170 ? -14.456 -5.571 -6.388 1.00 98.56 170 ILE A O 1
ATOM 1386 N N . ILE A 1 171 ? -12.579 -4.811 -7.370 1.00 98.31 171 ILE A N 1
ATOM 1387 C CA . ILE A 1 171 ? -12.832 -5.412 -8.682 1.00 98.31 171 ILE A CA 1
ATOM 1388 C C . ILE A 1 171 ? -11.809 -6.515 -8.953 1.00 98.31 171 ILE A C 1
ATOM 1390 O O . ILE A 1 171 ? -10.807 -6.646 -8.248 1.00 98.31 171 ILE A O 1
ATOM 1394 N N . TRP A 1 172 ? -12.060 -7.324 -9.979 1.00 98.31 172 TRP A N 1
ATOM 1395 C CA . TRP A 1 172 ? -11.248 -8.498 -10.283 1.00 98.31 172 TRP A CA 1
ATOM 1396 C C . TRP A 1 172 ? -10.809 -8.505 -11.740 1.00 98.31 172 TRP A C 1
ATOM 1398 O O . TRP A 1 172 ? -11.585 -8.195 -12.643 1.00 98.31 172 TRP A O 1
ATOM 1408 N N . SER A 1 173 ? -9.564 -8.915 -11.960 1.00 98.25 173 SER A N 1
ATOM 1409 C CA . SER A 1 173 ? -8.987 -9.155 -13.281 1.00 98.25 173 SER A CA 1
ATOM 1410 C C . SER A 1 173 ? -8.019 -10.334 -13.175 1.00 98.25 173 SER A C 1
ATOM 1412 O O . SER A 1 173 ? -7.250 -10.421 -12.219 1.00 98.25 173 SER A O 1
ATOM 1414 N N . ASN A 1 174 ? -8.098 -11.290 -14.107 1.00 98.25 174 ASN A N 1
ATOM 1415 C CA . ASN A 1 174 ? -7.325 -12.543 -14.074 1.00 98.25 174 ASN A CA 1
ATOM 1416 C C . ASN A 1 174 ? -7.349 -13.256 -12.701 1.00 98.25 174 ASN A C 1
ATOM 1418 O O . ASN A 1 174 ? -6.327 -13.754 -12.231 1.00 98.25 174 ASN A O 1
ATOM 1422 N N . ASN A 1 175 ? -8.520 -13.283 -12.046 1.00 97.69 175 ASN A N 1
ATOM 1423 C CA . ASN A 1 175 ? -8.740 -13.838 -10.699 1.00 97.69 175 ASN A CA 1
ATOM 1424 C C . ASN A 1 175 ? -7.875 -13.212 -9.588 1.00 97.69 175 ASN A C 1
ATOM 1426 O O . ASN A 1 175 ? -7.659 -13.829 -8.546 1.00 97.69 175 ASN A O 1
ATOM 1430 N N . LYS A 1 176 ? -7.394 -11.984 -9.793 1.00 98.56 176 LYS A N 1
ATOM 1431 C CA . LYS A 1 176 ? -6.617 -11.215 -8.819 1.00 98.56 176 LYS A CA 1
ATOM 1432 C C . LYS A 1 176 ? -7.367 -9.935 -8.453 1.00 98.56 176 LYS A C 1
ATOM 1434 O O . LYS A 1 176 ? -7.954 -9.312 -9.345 1.00 98.56 176 LYS A O 1
ATOM 1439 N N . PRO A 1 177 ? -7.381 -9.547 -7.169 1.00 98.44 177 PRO A N 1
ATOM 1440 C CA . PRO A 1 177 ? -8.137 -8.392 -6.721 1.00 98.44 177 PRO A CA 1
ATOM 1441 C C . PRO A 1 177 ? -7.406 -7.087 -7.047 1.00 98.44 177 PRO A C 1
ATOM 1443 O O . PRO A 1 177 ? -6.180 -6.990 -6.951 1.00 98.44 177 PRO A O 1
ATOM 1446 N N . ILE A 1 178 ? -8.189 -6.065 -7.371 1.00 98.75 178 ILE A N 1
ATOM 1447 C CA . ILE A 1 178 ? -7.791 -4.663 -7.377 1.00 98.75 178 ILE A CA 1
ATOM 1448 C C . ILE A 1 178 ? -8.619 -3.999 -6.281 1.00 98.75 178 ILE A C 1
ATOM 1450 O O . ILE A 1 178 ? -9.826 -3.812 -6.430 1.00 98.75 178 ILE A O 1
ATOM 1454 N N . VAL A 1 179 ? -7.970 -3.712 -5.156 1.00 98.75 179 VAL A N 1
ATOM 1455 C CA . VAL A 1 179 ? -8.592 -3.193 -3.935 1.00 98.75 179 VAL A CA 1
ATOM 1456 C C . VAL A 1 179 ? -8.371 -1.693 -3.886 1.00 98.75 179 VAL A C 1
ATOM 1458 O O . VAL A 1 179 ? -7.238 -1.242 -3.713 1.00 98.75 179 VAL A O 1
ATOM 1461 N N . SER A 1 180 ? -9.429 -0.903 -4.034 1.00 98.81 180 SER A N 1
ATOM 1462 C CA . SER A 1 180 ? -9.304 0.538 -3.838 1.00 98.81 180 SER A CA 1
ATOM 1463 C C . SER A 1 180 ? -9.117 0.900 -2.366 1.00 98.81 180 SER A C 1
ATOM 1465 O O . SER A 1 180 ? -9.554 0.191 -1.457 1.00 98.81 180 SER A O 1
ATOM 1467 N N . CYS A 1 181 ? -8.440 2.014 -2.112 1.00 98.75 181 CYS A N 1
ATOM 1468 C CA . CYS A 1 181 ? -8.331 2.565 -0.770 1.00 98.75 181 CYS A CA 1
ATOM 1469 C C . CYS A 1 181 ? -9.710 2.981 -0.244 1.00 98.75 181 CYS A C 1
ATOM 1471 O O . CYS A 1 181 ? -10.506 3.603 -0.953 1.00 98.75 181 CYS A O 1
ATOM 1473 N N . ARG A 1 182 ? -9.994 2.608 1.006 1.00 98.75 182 ARG A N 1
ATOM 1474 C CA . ARG A 1 182 ? -11.282 2.877 1.649 1.00 98.75 182 ARG A CA 1
ATOM 1475 C C . ARG A 1 182 ? -11.219 4.088 2.559 1.00 98.75 182 ARG A C 1
ATOM 1477 O O . ARG A 1 182 ? -12.074 4.966 2.468 1.00 98.75 182 ARG A O 1
ATOM 1484 N N . ASP A 1 183 ? -10.175 4.151 3.371 1.00 98.75 183 ASP A N 1
ATOM 1485 C CA . ASP A 1 183 ? -9.961 5.218 4.339 1.00 98.75 183 ASP A CA 1
ATOM 1486 C C . ASP A 1 183 ? -8.494 5.658 4.350 1.00 98.75 183 ASP A C 1
ATOM 1488 O O . ASP A 1 183 ? -7.605 4.995 3.809 1.00 98.75 183 ASP A O 1
ATOM 1492 N N . LEU A 1 184 ? -8.239 6.798 4.972 1.00 98.69 184 LEU A N 1
ATOM 1493 C CA . LEU A 1 184 ? -6.932 7.424 5.055 1.00 98.69 184 LEU A CA 1
ATOM 1494 C C . LEU A 1 184 ? -6.536 7.629 6.515 1.00 98.69 184 LEU A C 1
ATOM 1496 O O . LEU A 1 184 ? -7.358 7.826 7.404 1.00 98.69 184 LEU A O 1
ATOM 1500 N N . LEU A 1 185 ? -5.231 7.666 6.749 1.00 98.38 185 LEU A N 1
ATOM 1501 C CA . LEU A 1 185 ? -4.668 8.418 7.861 1.00 98.38 185 LEU A CA 1
ATOM 1502 C C . LEU A 1 185 ? -3.846 9.545 7.254 1.00 98.38 185 LEU A C 1
ATOM 1504 O O . LEU A 1 185 ? -2.718 9.338 6.802 1.00 98.38 185 LEU A O 1
ATOM 1508 N N . TRP A 1 186 ? -4.438 10.738 7.209 1.00 98.50 186 TRP A N 1
ATOM 1509 C CA . TRP A 1 186 ? -3.847 11.899 6.550 1.00 98.50 186 TRP A CA 1
ATOM 1510 C C . TRP A 1 186 ? -4.451 13.188 7.115 1.00 98.50 186 TRP A C 1
ATOM 1512 O O . TRP A 1 186 ? -5.652 13.424 7.003 1.00 98.50 186 TRP A O 1
ATOM 1522 N N . ASN A 1 187 ? -3.616 14.058 7.699 1.00 97.56 187 ASN A N 1
ATOM 1523 C CA . ASN A 1 187 ? -4.081 15.351 8.225 1.00 97.56 187 ASN A CA 1
ATOM 1524 C C . ASN A 1 187 ? -4.899 16.148 7.195 1.00 97.56 187 ASN A C 1
ATOM 1526 O O . ASN A 1 187 ? -4.529 16.230 6.027 1.00 97.56 187 ASN A O 1
ATOM 1530 N N . ASN A 1 188 ? -5.969 16.789 7.667 1.00 96.12 188 ASN A N 1
ATOM 1531 C CA . ASN A 1 188 ? -6.938 17.554 6.871 1.00 96.12 188 ASN A CA 1
ATOM 1532 C C . ASN A 1 188 ? -7.829 16.719 5.932 1.00 96.12 188 ASN A C 1
ATOM 1534 O O . ASN A 1 188 ? -8.687 17.297 5.270 1.00 96.12 188 ASN A O 1
ATOM 1538 N N . LEU A 1 189 ? -7.651 15.394 5.869 1.00 97.19 189 LEU A N 1
ATOM 1539 C CA . LEU A 1 189 ? -8.527 14.491 5.115 1.00 97.19 189 LEU A CA 1
ATOM 1540 C C . LEU A 1 189 ? -9.251 13.505 6.030 1.00 97.19 189 LEU A C 1
ATOM 1542 O O . LEU A 1 189 ? -10.460 13.351 5.896 1.00 97.19 189 LEU A O 1
ATOM 1546 N N . GLU A 1 190 ? -8.513 12.846 6.925 1.00 98.00 190 GLU A N 1
ATOM 1547 C CA . GLU A 1 190 ? -9.064 11.897 7.892 1.00 98.00 190 GLU A CA 1
ATOM 1548 C C . GLU A 1 190 ? -8.121 11.732 9.095 1.00 98.00 190 GLU A C 1
ATOM 1550 O O . GLU A 1 190 ? -6.918 11.458 8.963 1.00 98.00 190 GLU A O 1
ATOM 1555 N N . SER A 1 191 ? -8.677 11.955 10.283 1.00 98.12 191 SER A N 1
ATOM 1556 C CA . SER A 1 191 ? -8.020 11.760 11.576 1.00 98.12 191 SER A CA 1
ATOM 1557 C C . SER A 1 191 ? -8.171 10.329 12.101 1.00 98.12 191 SER A C 1
ATOM 1559 O O . SER A 1 191 ? -8.978 9.538 11.621 1.00 98.12 191 SER A O 1
ATOM 1561 N N . GLU A 1 192 ? -7.408 10.003 13.140 1.00 98.19 192 GLU A N 1
ATOM 1562 C CA . GLU A 1 192 ? -7.463 8.731 13.860 1.00 98.19 192 GLU A CA 1
ATOM 1563 C C . GLU A 1 192 ? -8.867 8.476 14.424 1.00 98.19 192 GLU A C 1
ATOM 1565 O O . GLU A 1 192 ? -9.402 7.376 14.296 1.00 98.19 192 GLU A O 1
ATOM 1570 N N . ASP A 1 193 ? -9.492 9.501 15.010 1.00 97.88 193 ASP A N 1
ATOM 1571 C CA . ASP A 1 193 ? -10.828 9.388 15.603 1.00 97.88 193 ASP A CA 1
ATOM 1572 C C . ASP A 1 193 ? -11.923 9.227 14.542 1.00 97.88 193 ASP A C 1
ATOM 1574 O O . ASP A 1 193 ? -12.863 8.452 14.737 1.00 97.88 193 ASP A O 1
ATOM 1578 N N . GLU A 1 194 ? -11.799 9.914 13.404 1.00 98.31 194 GLU A N 1
ATOM 1579 C CA . GLU A 1 194 ? -12.712 9.746 12.269 1.00 98.31 194 GLU A CA 1
ATOM 1580 C C . GLU A 1 194 ? -12.597 8.349 11.664 1.00 98.31 194 GLU A C 1
ATOM 1582 O O . GLU A 1 194 ? -13.623 7.689 11.494 1.00 98.31 194 GLU A O 1
ATOM 1587 N N . LEU A 1 195 ? -11.374 7.855 11.447 1.00 98.38 195 LEU A N 1
ATOM 1588 C CA . LEU A 1 195 ? -11.134 6.501 10.954 1.00 98.38 195 LEU A CA 1
ATOM 1589 C C . LEU A 1 195 ? -11.741 5.447 11.889 1.00 98.38 195 LEU A C 1
ATOM 1591 O O . LEU A 1 195 ? -12.479 4.561 11.452 1.00 98.38 195 LEU A O 1
ATOM 1595 N N . VAL A 1 196 ? -11.475 5.556 13.196 1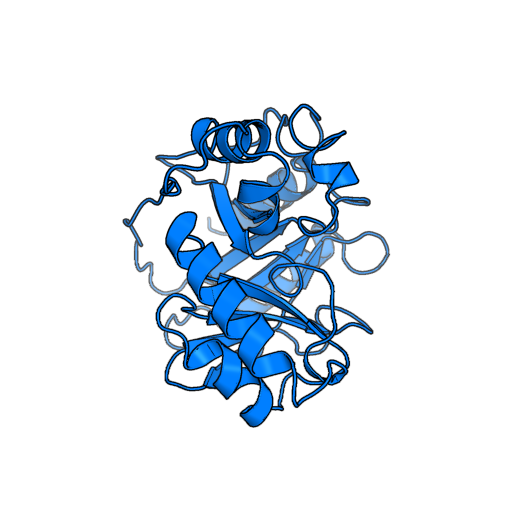.00 98.38 196 VAL A N 1
ATOM 1596 C CA . VAL A 1 196 ? -12.039 4.651 14.210 1.00 98.38 196 VAL A CA 1
ATOM 1597 C C . VAL A 1 196 ? -13.566 4.701 14.181 1.00 98.38 196 VAL A C 1
ATOM 1599 O O . VAL A 1 196 ? -14.224 3.659 14.187 1.00 98.38 196 VAL A O 1
ATOM 1602 N N . LYS A 1 197 ? -14.157 5.899 14.115 1.00 98.06 197 LYS A N 1
ATOM 1603 C CA . LYS A 1 197 ? -15.611 6.078 14.019 1.00 98.06 197 LYS A CA 1
ATOM 1604 C C . LYS A 1 197 ? -16.184 5.438 12.750 1.00 98.06 197 LYS A C 1
ATOM 1606 O O . LYS A 1 197 ? -17.217 4.772 12.834 1.00 98.06 197 LYS A O 1
ATOM 1611 N N . ASN A 1 198 ? -15.528 5.610 11.605 1.00 98.12 198 ASN A N 1
ATOM 1612 C CA . ASN A 1 198 ? -15.954 5.070 10.314 1.00 98.12 198 ASN A CA 1
ATOM 1613 C C . ASN A 1 198 ? -15.931 3.537 10.311 1.00 98.12 198 ASN A C 1
ATOM 1615 O O . ASN A 1 198 ? -16.936 2.910 9.967 1.00 98.12 198 ASN A O 1
ATOM 1619 N N . ILE A 1 199 ? -14.840 2.927 10.781 1.00 98.00 199 ILE A N 1
ATOM 1620 C CA . ILE A 1 199 ? -14.721 1.467 10.896 1.00 98.00 199 ILE A CA 1
ATOM 1621 C C . ILE A 1 199 ? -15.774 0.909 11.863 1.00 98.00 199 ILE A C 1
ATOM 1623 O O . ILE A 1 199 ? -16.474 -0.045 11.528 1.00 98.00 199 ILE A O 1
ATOM 1627 N N . ASN A 1 200 ? -15.965 1.529 13.031 1.00 96.88 200 ASN A N 1
ATOM 1628 C CA . ASN A 1 200 ? -16.975 1.071 13.990 1.00 96.88 200 ASN A CA 1
ATOM 1629 C C . ASN A 1 200 ? -18.399 1.192 13.445 1.00 96.88 200 ASN A C 1
ATOM 1631 O O . ASN A 1 200 ? -19.227 0.319 13.690 1.00 96.88 200 ASN A O 1
ATOM 1635 N N . LYS A 1 201 ? -18.697 2.244 12.673 1.00 97.50 201 LYS A N 1
ATOM 1636 C CA . LYS A 1 201 ? -19.997 2.383 12.007 1.00 97.50 201 LYS A CA 1
ATOM 1637 C C . LYS A 1 201 ? -20.271 1.198 11.076 1.00 97.50 201 LYS A C 1
ATOM 1639 O O . LYS A 1 201 ? -21.380 0.675 11.111 1.00 97.50 201 LYS A O 1
ATOM 1644 N N . ARG A 1 202 ? -19.271 0.761 10.303 1.00 97.19 202 ARG A N 1
ATOM 1645 C CA . ARG A 1 202 ? -19.363 -0.400 9.397 1.00 97.19 202 ARG A CA 1
ATOM 1646 C C . ARG A 1 202 ? -19.550 -1.713 10.151 1.00 97.19 202 ARG A C 1
ATOM 1648 O O . ARG A 1 202 ? -20.404 -2.520 9.796 1.00 97.19 202 ARG A O 1
ATOM 1655 N N . ILE A 1 203 ? -18.799 -1.905 11.236 1.00 96.00 203 ILE A N 1
ATOM 1656 C CA . ILE A 1 203 ? -18.966 -3.066 12.121 1.00 96.00 203 ILE A CA 1
ATOM 1657 C C . ILE A 1 203 ? -20.401 -3.112 12.664 1.00 96.00 203 ILE A C 1
ATOM 1659 O O . ILE A 1 203 ? -21.069 -4.138 12.556 1.00 96.00 203 ILE A O 1
ATOM 1663 N N . ASN A 1 204 ? -20.905 -1.984 13.172 1.00 95.56 204 ASN A N 1
ATOM 1664 C CA . ASN A 1 204 ? -22.252 -1.879 13.737 1.00 95.56 204 ASN A CA 1
ATOM 1665 C C . ASN A 1 204 ? -23.365 -2.042 12.691 1.00 95.56 204 ASN A C 1
ATOM 1667 O O . ASN A 1 204 ? -24.475 -2.428 13.048 1.00 95.56 204 ASN A O 1
ATOM 1671 N N . SER A 1 205 ? -23.088 -1.778 11.411 1.00 96.31 205 SER A N 1
ATOM 1672 C CA . SER A 1 205 ? -24.013 -2.058 10.307 1.00 96.31 205 SER A CA 1
ATOM 1673 C C . SER A 1 205 ? -23.906 -3.485 9.757 1.00 96.31 205 SER A C 1
ATOM 1675 O O . SER A 1 205 ? -24.555 -3.794 8.762 1.00 96.31 205 SER A O 1
ATOM 1677 N N . GLY A 1 206 ? -23.110 -4.358 10.383 1.00 95.31 206 GLY A N 1
ATOM 1678 C CA . GLY A 1 206 ? -22.993 -5.767 10.007 1.00 95.31 206 GLY A CA 1
ATOM 1679 C C . GLY A 1 206 ? -21.966 -6.061 8.912 1.00 95.31 206 GLY A C 1
ATOM 1680 O O . GLY A 1 206 ? -21.966 -7.162 8.369 1.00 95.31 206 GLY A O 1
ATOM 1681 N N . GLU A 1 207 ? -21.066 -5.128 8.588 1.00 96.88 207 GLU A N 1
ATOM 1682 C CA . GLU A 1 207 ? -19.970 -5.367 7.640 1.00 96.88 207 GLU A CA 1
ATOM 1683 C C . GLU A 1 207 ? -18.857 -6.216 8.284 1.00 96.88 207 GLU A C 1
ATOM 1685 O O . GLU A 1 207 ? -17.709 -5.788 8.401 1.00 96.88 207 GLU A O 1
ATOM 1690 N N . THR A 1 208 ? -19.166 -7.454 8.680 1.00 95.56 208 THR A N 1
ATOM 1691 C CA . THR A 1 208 ? -18.250 -8.390 9.369 1.00 95.56 208 THR A CA 1
ATOM 1692 C C . THR A 1 208 ? -18.203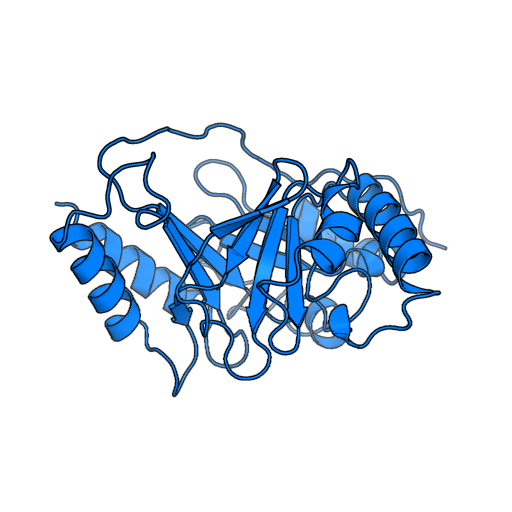 -9.804 8.761 1.00 95.56 208 THR A C 1
ATOM 1694 O O . THR A 1 208 ? -17.536 -10.694 9.298 1.00 95.56 208 THR A O 1
ATOM 1697 N N . ASP A 1 209 ? -18.895 -10.026 7.643 1.00 95.00 209 ASP A N 1
ATOM 1698 C CA . ASP A 1 209 ? -18.862 -11.278 6.887 1.00 95.00 209 ASP A CA 1
ATOM 1699 C C . ASP A 1 209 ? -17.630 -11.343 5.972 1.00 95.00 209 ASP A C 1
ATOM 1701 O O . ASP A 1 209 ? -17.477 -10.556 5.044 1.00 95.00 209 ASP A O 1
ATOM 1705 N N . ILE A 1 210 ? -16.776 -12.344 6.179 1.00 92.06 210 ILE A N 1
ATOM 1706 C CA . ILE A 1 210 ? -15.545 -12.554 5.402 1.00 92.06 210 ILE A CA 1
ATOM 1707 C C . ILE A 1 210 ? -15.793 -12.854 3.914 1.00 92.06 210 ILE A C 1
ATOM 1709 O O . ILE A 1 210 ? -14.864 -12.823 3.114 1.00 92.06 210 ILE A O 1
ATOM 1713 N N . HIS A 1 211 ? -17.027 -13.174 3.524 1.00 93.19 211 HIS A N 1
ATOM 1714 C CA . HIS A 1 211 ? -17.403 -13.349 2.120 1.00 93.19 211 HIS A CA 1
ATOM 1715 C C . HIS A 1 211 ? -17.930 -12.061 1.476 1.00 93.19 211 HIS A C 1
ATOM 1717 O O . HIS A 1 211 ? -18.184 -12.037 0.272 1.00 93.19 211 HIS A O 1
ATOM 1723 N N . ASN A 1 212 ? -18.066 -10.983 2.252 1.00 95.12 212 ASN A N 1
ATOM 1724 C CA . ASN A 1 212 ? -18.522 -9.686 1.787 1.00 95.12 212 ASN A CA 1
ATOM 1725 C C . ASN A 1 212 ? -17.325 -8.727 1.623 1.00 95.12 212 ASN A C 1
ATOM 1727 O O . ASN A 1 212 ? -16.635 -8.447 2.605 1.00 95.12 212 ASN A O 1
ATOM 1731 N N . PRO A 1 213 ? -17.076 -8.158 0.427 1.00 95.69 213 PRO A N 1
ATOM 1732 C CA . PRO A 1 213 ? -15.990 -7.193 0.229 1.00 95.69 213 PRO A CA 1
ATOM 1733 C C . PRO A 1 213 ? -16.115 -5.952 1.129 1.00 95.69 213 PRO A C 1
ATOM 1735 O O . PRO A 1 213 ? -15.102 -5.365 1.504 1.00 95.69 213 PRO A O 1
ATOM 1738 N N . ASN A 1 214 ? -17.328 -5.597 1.568 1.00 96.88 214 ASN A N 1
ATOM 1739 C CA . ASN A 1 214 ? -17.535 -4.497 2.509 1.00 96.88 214 ASN A CA 1
ATOM 1740 C C . ASN A 1 214 ? -16.965 -4.788 3.907 1.00 96.88 214 ASN A C 1
ATOM 1742 O O . ASN A 1 214 ? -16.812 -3.871 4.701 1.00 96.88 214 ASN A O 1
ATOM 1746 N N . SER A 1 215 ? -16.587 -6.021 4.232 1.00 97.06 215 SER A N 1
ATOM 1747 C CA . SER A 1 215 ? -15.962 -6.362 5.518 1.00 97.06 215 SER A CA 1
ATOM 1748 C C . SER A 1 215 ? -14.454 -6.125 5.568 1.00 97.06 215 SER A C 1
ATOM 1750 O O . SER A 1 215 ? -13.793 -6.532 6.526 1.00 97.06 215 SER A O 1
ATOM 1752 N N . TYR A 1 216 ? -13.911 -5.452 4.553 1.00 97.88 216 TYR A N 1
ATOM 1753 C CA . TYR A 1 216 ? -12.497 -5.145 4.422 1.00 97.88 216 TYR A CA 1
ATOM 1754 C C . TYR A 1 216 ? -12.279 -3.633 4.324 1.00 97.88 216 TYR A C 1
ATOM 1756 O O . TYR A 1 216 ? -13.021 -2.905 3.659 1.00 97.88 216 TYR A O 1
ATOM 1764 N N . THR A 1 217 ? -11.228 -3.158 4.986 1.00 98.56 217 THR A N 1
ATOM 1765 C CA . THR A 1 217 ? -10.766 -1.772 4.923 1.00 98.56 217 THR A CA 1
ATOM 1766 C C . THR A 1 217 ? -9.265 -1.749 4.664 1.00 98.56 217 THR A C 1
ATOM 1768 O O . THR A 1 217 ? -8.457 -2.188 5.484 1.00 98.56 217 THR A O 1
ATOM 1771 N N . PHE A 1 218 ? -8.890 -1.201 3.513 1.00 98.56 218 PHE A N 1
ATOM 1772 C CA . PHE A 1 218 ? -7.525 -0.783 3.227 1.00 98.56 218 PHE A CA 1
ATOM 1773 C C . PHE A 1 218 ? -7.370 0.700 3.594 1.00 98.56 218 PHE A C 1
ATOM 1775 O O . PHE A 1 218 ? -8.014 1.561 2.987 1.00 98.56 218 PHE A O 1
ATOM 1782 N N . VAL A 1 219 ? -6.498 0.972 4.572 1.00 98.88 219 VAL A N 1
ATOM 1783 C CA . VAL A 1 219 ? -6.110 2.314 5.014 1.00 98.88 219 VAL A CA 1
ATOM 1784 C C . VAL A 1 219 ? -4.753 2.700 4.429 1.00 98.88 219 VAL A C 1
ATOM 1786 O O . VAL A 1 219 ? -3.756 2.007 4.657 1.00 98.88 219 VAL A O 1
ATOM 1789 N N . TYR A 1 220 ? -4.686 3.830 3.725 1.00 98.75 220 TYR A N 1
ATOM 1790 C CA . TYR A 1 220 ? -3.415 4.394 3.259 1.00 98.75 220 TYR A CA 1
ATOM 1791 C C . TYR A 1 220 ? -2.923 5.484 4.215 1.00 98.75 220 TYR A C 1
ATOM 1793 O O . TYR A 1 220 ? -3.672 6.396 4.574 1.00 98.75 220 TYR A O 1
ATOM 1801 N N . VAL A 1 221 ? -1.670 5.378 4.658 1.00 98.81 221 VAL A N 1
ATOM 1802 C CA . VAL A 1 221 ? -1.104 6.234 5.708 1.00 98.81 221 VAL A CA 1
ATOM 1803 C C . VAL A 1 221 ? -0.095 7.200 5.107 1.00 98.81 221 VAL A C 1
ATOM 1805 O O . VAL A 1 221 ? 0.951 6.781 4.616 1.00 98.81 221 VAL A O 1
ATOM 1808 N N . HIS A 1 222 ? -0.390 8.496 5.189 1.00 98.56 222 HIS A N 1
ATOM 1809 C CA . HIS A 1 222 ? 0.462 9.544 4.639 1.00 98.56 222 HIS A CA 1
ATOM 1810 C C . HIS A 1 222 ? 1.631 9.875 5.569 1.00 98.56 222 HIS A C 1
ATOM 1812 O O . HIS A 1 222 ? 1.466 10.518 6.614 1.00 98.56 222 HIS A O 1
ATOM 1818 N N . VAL A 1 223 ? 2.837 9.475 5.167 1.00 97.75 223 VAL A N 1
ATOM 1819 C CA . VAL A 1 223 ? 4.023 9.500 6.037 1.00 97.75 223 VAL A CA 1
ATOM 1820 C C . VAL A 1 223 ? 4.467 10.901 6.460 1.00 97.75 223 VAL A C 1
ATOM 1822 O O . VAL A 1 223 ? 5.100 11.054 7.505 1.00 97.75 223 VAL A O 1
ATOM 1825 N N . TRP A 1 224 ? 4.113 11.946 5.706 1.00 97.75 224 TRP A N 1
ATOM 1826 C CA . TRP A 1 224 ? 4.505 13.322 6.038 1.00 97.75 224 TRP A CA 1
ATOM 1827 C C . TRP A 1 224 ? 3.596 13.991 7.066 1.00 97.75 224 TRP A C 1
ATOM 1829 O O . TRP A 1 224 ? 3.958 15.029 7.617 1.00 97.75 224 TRP A O 1
ATOM 1839 N N . SER A 1 225 ? 2.426 13.412 7.339 1.00 98.19 225 SER A N 1
ATOM 1840 C CA . SER A 1 225 ? 1.492 13.945 8.336 1.00 98.19 225 SER A CA 1
ATOM 1841 C C . SER A 1 225 ? 1.183 12.971 9.469 1.00 98.19 225 SER A C 1
ATOM 1843 O O . SER A 1 225 ? 0.733 13.415 10.525 1.00 98.19 225 SER A O 1
ATOM 1845 N N . LYS A 1 226 ? 1.477 11.678 9.284 1.00 98.31 226 LYS A N 1
ATOM 1846 C CA . LYS A 1 226 ? 1.241 10.604 10.250 1.00 98.31 226 LYS A CA 1
ATOM 1847 C C . LYS A 1 226 ? 2.500 9.765 10.486 1.00 98.31 226 LYS A C 1
ATOM 1849 O O . LYS A 1 226 ? 3.385 9.661 9.638 1.00 98.31 226 LYS A O 1
ATOM 1854 N N . ASN A 1 227 ? 2.582 9.176 11.671 1.00 98.00 227 ASN A N 1
ATOM 1855 C CA . ASN A 1 227 ? 3.685 8.340 12.136 1.00 98.00 227 ASN A CA 1
ATOM 1856 C C . ASN A 1 227 ? 3.152 7.074 12.835 1.00 98.00 227 ASN A C 1
ATOM 1858 O O . ASN A 1 227 ? 1.941 6.879 12.951 1.00 98.00 227 ASN A O 1
ATOM 1862 N N . LEU A 1 228 ? 4.044 6.203 13.311 1.00 98.38 228 LEU A N 1
ATOM 1863 C CA . LEU A 1 228 ? 3.631 4.945 13.941 1.00 98.38 228 LEU A CA 1
ATOM 1864 C C . LEU A 1 228 ? 2.867 5.126 15.262 1.00 98.38 228 LEU A C 1
ATOM 1866 O O . LEU A 1 228 ? 2.060 4.260 15.586 1.00 98.38 228 LEU A O 1
ATOM 1870 N N . ASN A 1 229 ? 3.024 6.248 15.972 1.00 98.12 229 ASN A N 1
ATOM 1871 C CA . ASN A 1 229 ? 2.218 6.552 17.161 1.00 98.12 229 ASN A CA 1
ATOM 1872 C C . ASN A 1 229 ? 0.742 6.736 16.774 1.00 98.12 229 ASN A C 1
ATOM 1874 O O . ASN A 1 229 ? -0.147 6.279 17.484 1.00 98.12 229 ASN A O 1
ATOM 1878 N N . ASN A 1 230 ? 0.475 7.377 15.628 1.00 98.56 230 ASN A N 1
ATOM 1879 C CA . ASN A 1 230 ? -0.885 7.566 15.114 1.00 98.56 230 ASN A CA 1
ATOM 1880 C C . ASN A 1 230 ? -1.558 6.225 14.780 1.00 98.56 230 ASN A C 1
ATOM 1882 O O . ASN A 1 230 ? -2.733 6.009 15.087 1.00 98.56 230 ASN A O 1
ATOM 1886 N N . ILE A 1 231 ? -0.802 5.308 14.170 1.00 98.38 231 ILE A N 1
ATOM 1887 C CA . ILE A 1 231 ? -1.293 3.963 13.846 1.00 98.38 231 ILE A CA 1
ATOM 1888 C C . ILE A 1 231 ? -1.505 3.158 15.130 1.00 98.38 231 ILE A C 1
ATOM 1890 O O . ILE A 1 231 ? -2.542 2.514 15.278 1.00 98.38 231 ILE A O 1
ATOM 1894 N N . GLU A 1 232 ? -0.568 3.222 16.078 1.00 97.75 232 GLU A N 1
ATOM 1895 C CA . GLU A 1 232 ? -0.689 2.538 17.365 1.00 97.75 232 GLU A CA 1
ATOM 1896 C C . GLU A 1 232 ? -1.946 2.980 18.125 1.00 97.75 232 GLU A C 1
ATOM 1898 O O . GLU A 1 232 ? -2.725 2.136 18.574 1.00 97.75 232 GLU A O 1
ATOM 1903 N N . ASP A 1 233 ? -2.177 4.292 18.231 1.00 97.69 233 ASP A N 1
ATOM 1904 C CA . ASP A 1 233 ? -3.367 4.854 18.870 1.00 97.69 233 ASP A CA 1
ATOM 1905 C C . ASP A 1 233 ? -4.652 4.360 18.189 1.00 97.69 233 ASP A C 1
ATOM 1907 O O . ASP A 1 233 ? -5.550 3.837 18.854 1.00 97.69 233 ASP A O 1
ATOM 1911 N N . THR A 1 234 ? -4.698 4.412 16.854 1.00 97.94 234 THR A N 1
ATOM 1912 C CA . THR A 1 234 ? -5.822 3.901 16.052 1.00 97.94 234 THR A CA 1
ATOM 1913 C C . THR A 1 234 ? -6.084 2.418 16.339 1.00 97.94 234 THR A C 1
ATOM 1915 O O . THR A 1 234 ? -7.207 2.026 16.664 1.00 97.94 234 THR A O 1
ATOM 1918 N N . VAL A 1 235 ? -5.048 1.576 16.277 1.00 96.94 235 VAL A N 1
ATOM 1919 C CA . VAL A 1 235 ? -5.154 0.132 16.534 1.00 96.94 235 VAL A CA 1
ATOM 1920 C C . VAL A 1 235 ? -5.622 -0.139 17.966 1.00 96.94 235 VAL A C 1
ATOM 1922 O O . VAL A 1 235 ? -6.465 -1.010 18.189 1.00 96.94 235 VAL A O 1
ATOM 1925 N N . ASN A 1 236 ? -5.116 0.607 18.948 1.00 96.44 236 ASN A N 1
ATOM 1926 C CA . ASN A 1 236 ? -5.516 0.464 20.344 1.00 96.44 236 ASN A CA 1
ATOM 1927 C C . ASN A 1 236 ? -6.974 0.884 20.573 1.00 96.44 236 ASN A C 1
ATOM 1929 O O . ASN A 1 236 ? -7.692 0.203 21.309 1.00 96.44 236 ASN A O 1
ATOM 1933 N N . LYS A 1 237 ? -7.437 1.957 19.924 1.00 96.38 237 LYS A N 1
ATOM 1934 C CA . LYS A 1 237 ? -8.841 2.389 19.955 1.00 96.38 237 LYS A CA 1
ATOM 1935 C C . LYS A 1 237 ? -9.770 1.339 19.339 1.00 96.38 237 LYS A C 1
ATOM 1937 O O . LYS A 1 237 ? -10.771 0.995 19.964 1.00 96.38 237 LYS A O 1
ATOM 1942 N N . LEU A 1 238 ? -9.403 0.755 18.195 1.00 94.56 238 LEU A N 1
ATOM 1943 C CA . LEU A 1 238 ? -10.169 -0.331 17.564 1.00 94.56 238 LEU A CA 1
ATOM 1944 C C . LEU A 1 238 ? -10.240 -1.588 18.450 1.00 94.56 238 LEU A C 1
ATOM 1946 O O . LEU A 1 238 ? -11.299 -2.195 18.584 1.00 94.56 238 LEU A O 1
ATOM 1950 N N . LYS A 1 239 ? -9.141 -1.962 19.122 1.00 89.12 239 LYS A N 1
ATOM 1951 C CA . LYS A 1 239 ? -9.108 -3.128 20.028 1.00 89.12 239 LYS A CA 1
ATOM 1952 C C . LYS A 1 239 ? -9.991 -2.969 21.270 1.00 89.12 239 LYS A C 1
ATOM 1954 O O . LYS A 1 239 ? -10.511 -3.966 21.761 1.00 89.12 239 LYS A O 1
ATOM 1959 N N . LYS A 1 240 ? -10.142 -1.751 21.803 1.00 82.44 240 LYS A N 1
ATOM 1960 C CA . LYS A 1 240 ? -10.914 -1.494 23.037 1.00 82.44 240 LYS A CA 1
ATOM 1961 C C . LYS A 1 240 ? -12.414 -1.745 22.883 1.00 82.44 240 LYS A C 1
ATOM 1963 O O . LYS A 1 240 ? -13.059 -2.038 23.879 1.00 82.44 240 LYS A O 1
ATOM 1968 N N . ILE A 1 241 ? -12.941 -1.632 21.667 1.00 63.03 241 ILE A N 1
ATOM 1969 C CA . ILE A 1 241 ? -14.380 -1.723 21.376 1.00 63.03 241 ILE A CA 1
ATOM 1970 C C . ILE A 1 241 ? -14.800 -3.167 21.042 1.00 63.03 241 ILE A C 1
ATOM 1972 O O . ILE A 1 241 ? -15.976 -3.498 21.079 1.00 63.03 241 ILE A O 1
ATOM 1976 N N . LEU A 1 242 ? -13.836 -4.063 20.790 1.00 53.59 242 LEU A N 1
ATOM 1977 C CA . LEU A 1 242 ? -14.063 -5.499 20.569 1.00 53.59 242 LEU A CA 1
ATOM 1978 C C . LEU A 1 242 ? -14.254 -6.306 21.878 1.00 53.59 242 LEU A C 1
ATOM 1980 O O . LEU A 1 242 ? -14.107 -7.529 21.863 1.00 53.59 242 LEU A O 1
ATOM 1984 N N . LYS A 1 243 ? -14.533 -5.638 23.004 1.00 40.53 243 LYS A N 1
ATOM 1985 C CA . LYS A 1 243 ? -14.892 -6.235 24.300 1.00 40.53 243 LYS A CA 1
ATOM 1986 C C . LYS A 1 243 ? -16.296 -5.802 24.687 1.00 40.53 243 LYS A C 1
ATOM 1988 O O . LYS A 1 243 ? -17.015 -6.667 25.226 1.00 40.53 243 LYS A O 1
#

Radius of gyration: 17.42 Å; chains: 1; bounding box: 53×36×51 Å

pLDDT: mean 95.05, std 7.94, range [40.53, 98.88]